Protein AF-A0A9N9CP82-F1 (afdb_monomer_lite)

Sequence (296 aa):
MSKSRGNVINPDELVEKYGADALRLYEVFLGPVEQTANFDINGVKEIENSPEIQLVDPSVARVIQAGGEISKELKQAKIIFFPINNSKNHETANAGSHWTLLVCDNRANVGAFAHYNSAGSNIPTNAQKLAEKLCEKLEVDKDYLSPKIYNDYEYPQQTNGADCGVYAIAYTRFLVNEWKKKKDPGKASFKEQDLIFTIAEERQKLKAADFPKKGTPGKDYDIGDDVDYYEKTITLLEQKLSSDNIRKDDLLKELKGNNYLATGETNLKEYIEGATTPTELEIRKKRVLEIVGRLV

Organism: NCBI:txid144539

Foldseek 3Di:
DDPVQPPDDDVVVLCVQANPLLVQLQVLLQDDPPDDGDDDSVLSNLSGDDLQEAEDHLVVLLCLLVLHADDPSVLRHQKYKHWAALDPDSVDSNPHQAIWIWMFGPNPLLLEIEIGFQADLDDRPSSVSSSQSCNVRHSHDPVNDDHDYDRVAPAHHDPDRHCRSVVSSVVSSLLSVLVVPDDDPPPPDDDPCNGSVNPVVSSVVRVVDDDDDPDDDPPDPCPPPPVVVLVVLLVVLVVLCVVLVHDQVQLQVQCVVVVNDDPPDDGPSSSLVVQPGPVSNVVSSSSSVVSSVVRD

InterPro domains:
  IPR002300 Aminoacyl-tRNA synthetase, class Ia [PF00133] (1-34)
  IPR003653 Ulp1 protease family, C-terminal catalytic domain [PF02902] (71-184)
  IPR003653 Ulp1 protease family, C-terminal catalytic domain [PS50600] (1-175)
  IPR014729 Rossmann-like alpha/beta/alpha sandwich fold [G3DSA:3.40.50.620] (1-36)
  IPR038765 Papain-like cysteine peptidase superfamily [SSF54001] (52-180)
  IPR044613 NEDD8-specific protease 1/2-like [PTHR46468] (49-186)

pLDDT: mean 70.36, std 16.38, range [29.38, 95.5]

Radius of gyration: 22.87 Å; chains: 1; bounding box: 42×41×72 Å

Structure (mmCIF, N/CA/C/O backbone):
data_AF-A0A9N9CP82-F1
#
_entry.id   AF-A0A9N9CP82-F1
#
loop_
_atom_site.group_PDB
_atom_site.id
_atom_site.type_symbol
_atom_site.label_atom_id
_atom_site.label_alt_id
_atom_site.label_comp_id
_atom_site.label_asym_id
_atom_site.label_entity_id
_atom_site.label_seq_id
_atom_site.pdbx_PDB_ins_code
_atom_site.Cartn_x
_atom_site.Cartn_y
_atom_site.Cartn_z
_atom_site.occupancy
_atom_site.B_iso_or_equiv
_atom_site.auth_seq_id
_atom_site.auth_comp_id
_atom_site.auth_asym_id
_atom_site.auth_atom_id
_atom_site.pdbx_PDB_model_num
ATOM 1 N N . MET A 1 1 ? 9.186 8.639 -18.377 1.00 47.47 1 MET A N 1
ATOM 2 C CA . MET A 1 1 ? 8.304 8.284 -19.521 1.00 47.47 1 MET A CA 1
ATOM 3 C C . MET A 1 1 ? 8.747 9.019 -20.791 1.00 47.47 1 MET A C 1
ATOM 5 O O . MET A 1 1 ? 9.279 10.115 -20.667 1.00 47.47 1 MET A O 1
ATOM 9 N N . SER A 1 2 ? 8.575 8.449 -21.995 1.00 29.38 2 SER A N 1
ATOM 10 C CA . SER A 1 2 ? 9.058 9.041 -23.264 1.00 29.38 2 SER A CA 1
ATOM 11 C C . SER A 1 2 ? 7.910 9.334 -24.237 1.00 29.38 2 SER A C 1
ATOM 13 O O . SER A 1 2 ? 7.287 8.410 -24.758 1.00 29.38 2 SER A O 1
ATOM 15 N N . LYS A 1 3 ? 7.680 10.626 -24.525 1.00 34.25 3 LYS A N 1
ATOM 16 C CA . LYS A 1 3 ? 6.665 11.109 -25.483 1.00 34.25 3 LYS A CA 1
ATOM 17 C C . LYS A 1 3 ? 6.896 10.610 -26.915 1.00 34.25 3 LYS A C 1
ATOM 19 O O . LYS A 1 3 ? 5.940 10.437 -27.655 1.00 34.25 3 LYS A O 1
ATOM 24 N N . SER A 1 4 ? 8.144 10.331 -27.293 1.00 29.42 4 SER A N 1
ATOM 25 C CA . SER A 1 4 ? 8.502 9.827 -28.626 1.00 29.42 4 SER A CA 1
ATOM 26 C C . SER A 1 4 ? 8.379 8.308 -28.776 1.00 29.42 4 SER A C 1
ATOM 28 O O . SER A 1 4 ? 8.477 7.806 -29.891 1.00 29.42 4 SER A O 1
ATOM 30 N N . ARG A 1 5 ? 8.172 7.566 -27.678 1.00 35.78 5 ARG A N 1
ATOM 31 C CA . ARG A 1 5 ? 8.044 6.098 -27.684 1.00 35.78 5 ARG A CA 1
ATOM 32 C C . ARG A 1 5 ? 6.620 5.602 -27.418 1.00 35.78 5 ARG A C 1
ATOM 34 O O . ARG A 1 5 ? 6.452 4.406 -27.247 1.00 35.78 5 ARG A O 1
ATOM 41 N N . GLY A 1 6 ? 5.625 6.491 -27.336 1.00 36.97 6 GLY A N 1
ATOM 42 C CA . GLY A 1 6 ? 4.216 6.124 -27.117 1.00 36.97 6 GLY A CA 1
ATOM 43 C C . GLY A 1 6 ? 3.876 5.596 -25.714 1.00 36.97 6 GLY A C 1
ATOM 44 O O . GLY A 1 6 ? 2.710 5.387 -25.415 1.00 36.97 6 GLY A O 1
ATOM 45 N N . ASN A 1 7 ? 4.862 5.446 -24.825 1.00 48.78 7 ASN A N 1
ATOM 46 C CA . ASN A 1 7 ? 4.696 4.900 -23.471 1.00 48.78 7 ASN A CA 1
ATOM 47 C C . ASN A 1 7 ? 4.399 6.009 -22.446 1.00 48.78 7 ASN A C 1
ATOM 49 O O . ASN A 1 7 ? 5.047 6.092 -21.398 1.00 48.78 7 ASN A O 1
ATOM 53 N N . VAL A 1 8 ? 3.507 6.936 -22.798 1.00 50.78 8 VAL A N 1
ATOM 54 C CA . VAL A 1 8 ? 3.039 7.980 -21.881 1.00 50.78 8 VAL A CA 1
ATOM 55 C C . VAL A 1 8 ? 1.750 7.478 -21.265 1.00 50.78 8 VAL A C 1
ATOM 57 O O . VAL A 1 8 ? 0.737 7.393 -21.948 1.00 50.78 8 VAL A O 1
ATOM 60 N N . ILE A 1 9 ? 1.804 7.138 -19.983 1.00 59.16 9 ILE A N 1
ATOM 61 C CA . ILE A 1 9 ? 0.597 6.889 -19.207 1.00 59.16 9 ILE A CA 1
ATOM 62 C C . ILE A 1 9 ? 0.154 8.238 -18.659 1.00 59.16 9 ILE A C 1
ATOM 64 O O . ILE A 1 9 ? 0.959 8.958 -18.061 1.00 59.16 9 ILE A O 1
ATOM 68 N N . ASN A 1 10 ? -1.096 8.607 -18.922 1.00 66.44 10 ASN A N 1
ATOM 69 C CA . ASN A 1 10 ? -1.649 9.836 -18.388 1.00 66.44 10 ASN A CA 1
ATOM 70 C C . ASN A 1 10 ? -1.926 9.642 -16.884 1.00 66.44 10 ASN A C 1
ATOM 72 O O . ASN A 1 10 ? -2.719 8.765 -16.534 1.00 66.44 10 ASN A O 1
ATOM 76 N N . PRO A 1 11 ? -1.288 10.415 -15.986 1.00 62.31 11 PRO A N 1
ATOM 77 C CA . PRO A 1 11 ? -1.536 10.293 -14.555 1.00 62.31 11 PRO A CA 1
ATOM 78 C C . PRO A 1 11 ? -2.990 10.605 -14.190 1.00 62.31 11 PRO A C 1
ATOM 80 O O . PRO A 1 11 ? -3.501 9.987 -13.264 1.00 62.31 11 PRO A O 1
ATOM 83 N N . ASP A 1 12 ? -3.680 11.476 -14.934 1.00 65.38 12 ASP A N 1
ATOM 84 C CA . ASP A 1 12 ? -5.077 11.830 -14.650 1.00 65.38 12 ASP A CA 1
ATOM 85 C C . ASP A 1 12 ? -6.001 10.608 -14.761 1.00 65.38 12 ASP A C 1
ATOM 87 O O . ASP A 1 12 ? -6.853 10.392 -13.904 1.00 65.38 12 ASP A O 1
ATOM 91 N N . GLU A 1 13 ? -5.767 9.746 -15.754 1.00 71.19 13 GLU A N 1
ATOM 92 C CA . GLU A 1 13 ? -6.535 8.509 -15.954 1.00 71.19 13 GLU A CA 1
ATOM 93 C C . GLU A 1 13 ? -6.286 7.495 -14.830 1.00 71.19 13 GLU A C 1
ATOM 95 O O . GLU A 1 13 ? -7.189 6.768 -14.417 1.00 71.19 13 GLU A O 1
ATOM 100 N N . LEU A 1 14 ? -5.058 7.439 -14.307 1.00 65.38 14 LEU A N 1
ATOM 101 C CA . LEU A 1 14 ? -4.723 6.580 -13.173 1.00 65.38 14 LEU A CA 1
ATOM 102 C C . LEU A 1 14 ? -5.304 7.120 -11.864 1.00 65.38 14 LEU A C 1
ATOM 104 O O . LEU A 1 14 ? -5.789 6.337 -11.050 1.00 65.38 14 LEU A O 1
ATOM 108 N N . VAL A 1 15 ? -5.277 8.440 -11.673 1.00 68.06 15 VAL A N 1
ATOM 109 C CA . VAL A 1 15 ? -5.878 9.125 -10.523 1.00 68.06 15 VAL A CA 1
ATOM 110 C C . VAL A 1 15 ? -7.385 8.901 -10.501 1.00 68.06 15 VAL A C 1
ATOM 112 O O . VAL A 1 15 ? -7.926 8.553 -9.454 1.00 68.06 15 VAL A O 1
ATOM 115 N N . GLU A 1 16 ? -8.054 9.063 -11.642 1.00 65.94 16 GLU A N 1
ATOM 116 C CA . GLU A 1 16 ? -9.494 8.834 -11.772 1.00 65.94 16 GLU A CA 1
ATOM 117 C C . GLU A 1 16 ? -9.860 7.373 -11.483 1.00 65.94 16 GLU A C 1
ATOM 119 O O . GLU A 1 16 ? -10.876 7.095 -10.848 1.00 65.94 16 GLU A O 1
ATOM 124 N N . LYS A 1 17 ? -9.011 6.433 -11.911 1.00 62.91 17 LYS A N 1
ATOM 125 C CA . LYS A 1 17 ? -9.305 5.001 -11.844 1.00 62.91 17 LYS A CA 1
ATOM 126 C C . LYS A 1 17 ? -8.928 4.323 -10.527 1.00 62.91 17 LYS A C 1
ATOM 128 O O . LYS A 1 17 ? -9.625 3.403 -10.116 1.00 62.91 17 LYS A O 1
ATOM 133 N N . TYR A 1 18 ? -7.818 4.715 -9.907 1.00 59.28 18 TYR A N 1
ATOM 134 C CA . TYR A 1 18 ? -7.246 4.028 -8.737 1.00 59.28 18 TYR A CA 1
ATOM 135 C C . TYR A 1 18 ? -7.081 4.944 -7.515 1.00 59.28 18 TYR A C 1
ATOM 137 O O . TYR A 1 18 ? -6.764 4.478 -6.420 1.00 59.28 18 TYR A O 1
ATOM 145 N N . GLY A 1 19 ? -7.316 6.246 -7.690 1.00 63.66 19 GLY A N 1
ATOM 146 C CA . GLY A 1 19 ? -7.086 7.270 -6.682 1.00 63.66 19 GLY A CA 1
ATOM 147 C C . GLY A 1 19 ? -5.674 7.852 -6.755 1.00 63.66 19 GLY A C 1
ATOM 148 O O . GLY A 1 19 ? -4.697 7.181 -7.088 1.00 63.66 19 GLY A O 1
ATOM 149 N N . ALA A 1 20 ? -5.544 9.131 -6.407 1.00 65.06 20 ALA A N 1
ATOM 150 C CA . ALA A 1 20 ? -4.255 9.816 -6.454 1.00 65.06 20 ALA A CA 1
ATOM 151 C C . ALA A 1 20 ? -3.228 9.234 -5.473 1.00 65.06 20 ALA A C 1
ATOM 153 O O . ALA A 1 20 ? -2.036 9.234 -5.762 1.00 65.06 20 ALA A O 1
ATOM 154 N N . ASP A 1 21 ? -3.669 8.715 -4.329 1.00 58.69 21 ASP A N 1
ATOM 155 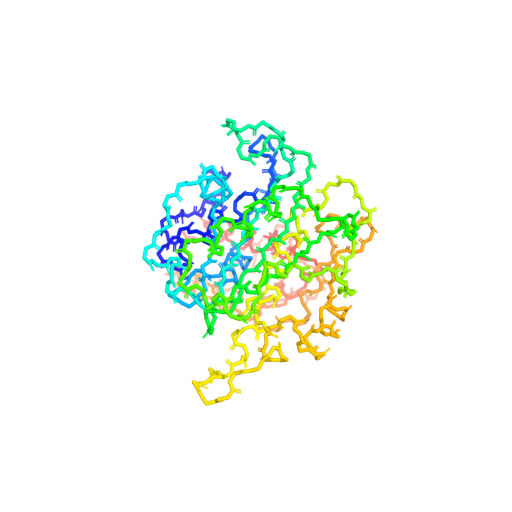C CA . ASP A 1 21 ? -2.747 8.216 -3.303 1.00 58.69 21 ASP A CA 1
ATOM 156 C C . ASP A 1 21 ? -2.242 6.804 -3.598 1.00 58.69 21 ASP A C 1
ATOM 158 O O . ASP A 1 21 ? -1.115 6.476 -3.246 1.00 58.69 21 ASP A O 1
ATOM 162 N N . ALA A 1 22 ? -3.031 6.001 -4.313 1.00 62.69 22 ALA A N 1
ATOM 163 C CA . ALA A 1 22 ? -2.585 4.750 -4.915 1.00 62.69 22 ALA A CA 1
ATOM 164 C C . ALA A 1 22 ? -1.419 4.982 -5.879 1.00 62.69 22 ALA A C 1
ATOM 166 O O . ALA A 1 22 ? -0.366 4.351 -5.771 1.00 62.69 22 ALA A O 1
ATOM 167 N N . LEU A 1 23 ? -1.603 5.949 -6.785 1.00 66.81 23 LEU A N 1
ATOM 168 C CA . LEU A 1 23 ? -0.587 6.357 -7.742 1.00 66.81 23 LEU A CA 1
ATOM 169 C C . LEU A 1 23 ? 0.659 6.901 -7.033 1.00 66.81 23 LEU A C 1
ATOM 171 O O . LEU A 1 23 ? 1.758 6.442 -7.318 1.00 66.81 23 LEU A O 1
ATOM 175 N N . ARG A 1 24 ? 0.496 7.812 -6.066 1.00 65.75 24 ARG A N 1
ATOM 176 C CA . ARG A 1 24 ? 1.617 8.367 -5.290 1.00 65.75 24 ARG A CA 1
ATOM 177 C C . ARG A 1 24 ? 2.362 7.303 -4.503 1.00 65.75 24 ARG A C 1
ATOM 179 O O . ARG A 1 24 ? 3.585 7.303 -4.516 1.00 65.75 24 ARG A O 1
ATOM 186 N N . LEU A 1 25 ? 1.656 6.394 -3.828 1.00 66.00 25 LEU A N 1
ATOM 187 C CA . LEU A 1 25 ? 2.289 5.320 -3.066 1.00 66.00 25 LEU A CA 1
ATOM 188 C C . LEU A 1 25 ? 3.115 4.426 -3.991 1.00 66.00 25 LEU A C 1
ATOM 190 O O . LEU A 1 25 ? 4.249 4.088 -3.669 1.00 66.00 25 LEU A O 1
ATOM 194 N N . TYR A 1 26 ? 2.565 4.084 -5.153 1.00 68.19 26 TYR A N 1
ATOM 195 C CA . TYR A 1 26 ? 3.289 3.346 -6.175 1.00 68.19 26 TYR A CA 1
ATOM 196 C C . TYR A 1 26 ? 4.528 4.118 -6.663 1.00 68.19 26 TYR A C 1
ATOM 198 O O . TYR A 1 26 ? 5.632 3.576 -6.677 1.00 68.19 26 TYR A O 1
ATOM 206 N N . GLU A 1 27 ? 4.378 5.408 -6.972 1.00 64.62 27 GLU A N 1
ATOM 207 C CA . GLU A 1 27 ? 5.466 6.283 -7.422 1.00 64.62 27 GLU A CA 1
ATOM 208 C C . GLU A 1 27 ? 6.576 6.469 -6.379 1.00 64.62 27 GLU A C 1
ATOM 210 O O . GLU A 1 27 ? 7.753 6.425 -6.734 1.00 64.62 27 GLU A O 1
ATOM 215 N N . VAL A 1 28 ? 6.232 6.603 -5.094 1.00 64.31 28 VAL A N 1
ATOM 216 C CA . VAL A 1 28 ? 7.177 6.730 -3.965 1.00 64.31 28 VAL A CA 1
ATOM 217 C C . VAL A 1 28 ? 8.164 5.561 -3.905 1.00 64.31 28 VAL A C 1
ATOM 219 O O . VAL A 1 28 ? 9.285 5.718 -3.417 1.00 64.31 28 VAL A O 1
ATOM 222 N N . PHE A 1 29 ? 7.774 4.397 -4.418 1.00 63.00 29 PHE A N 1
ATOM 223 C CA . PHE A 1 29 ? 8.558 3.173 -4.341 1.00 63.00 29 PHE A CA 1
ATOM 224 C C . PHE A 1 29 ? 9.054 2.648 -5.693 1.00 63.00 29 PHE A C 1
ATOM 226 O O . PHE A 1 29 ? 9.778 1.652 -5.718 1.00 63.00 29 PHE A O 1
ATOM 233 N N . LEU A 1 30 ? 8.745 3.331 -6.802 1.00 59.78 30 LEU A N 1
ATOM 234 C CA . LEU A 1 30 ? 9.344 3.041 -8.108 1.00 59.78 30 LEU A CA 1
ATOM 235 C C . LEU A 1 30 ? 10.862 3.276 -8.111 1.00 59.78 30 LEU A C 1
ATOM 237 O O . LEU A 1 30 ? 11.568 2.669 -8.904 1.00 59.78 30 LEU A O 1
ATOM 241 N N . GLY A 1 31 ? 11.388 4.092 -7.199 1.00 50.59 31 GLY A N 1
ATOM 242 C CA . GLY A 1 31 ? 12.821 4.335 -7.037 1.00 50.59 31 GLY A CA 1
ATOM 243 C C . GLY A 1 31 ? 13.151 5.828 -6.997 1.00 50.59 31 GLY A C 1
ATOM 244 O O . GLY A 1 31 ? 12.245 6.661 -7.037 1.00 50.59 31 GLY A O 1
ATOM 245 N N . PRO A 1 32 ? 14.441 6.194 -6.892 1.00 47.94 32 PRO A N 1
ATOM 246 C CA . PRO A 1 32 ? 14.868 7.589 -6.963 1.00 47.94 32 PRO A CA 1
ATOM 247 C C . PRO A 1 32 ? 14.373 8.233 -8.261 1.00 47.94 32 PRO A C 1
ATOM 249 O O . PRO A 1 32 ? 14.473 7.612 -9.319 1.00 47.94 32 PRO A O 1
ATOM 252 N N . VAL A 1 33 ? 13.894 9.480 -8.204 1.00 41.78 33 VAL A N 1
ATOM 253 C CA . VAL A 1 33 ? 13.384 10.215 -9.383 1.00 41.78 33 VAL A CA 1
ATOM 254 C C . VAL A 1 33 ? 14.449 10.306 -10.487 1.00 41.78 33 VAL A C 1
ATOM 256 O O . VAL A 1 33 ? 14.121 10.411 -11.669 1.00 41.78 33 VAL A O 1
ATOM 259 N N . GLU A 1 34 ? 15.733 10.227 -10.118 1.00 34.38 34 GLU A N 1
ATOM 260 C CA . GLU A 1 34 ? 16.856 10.257 -11.053 1.00 34.38 34 GLU A CA 1
ATOM 261 C C . GLU A 1 34 ? 17.157 8.903 -11.729 1.00 34.38 34 GLU A C 1
ATOM 263 O O . GLU A 1 34 ? 17.939 8.862 -12.681 1.00 34.38 34 GLU A O 1
ATOM 268 N N . GLN A 1 35 ? 16.566 7.794 -11.267 1.00 41.16 35 GLN A N 1
ATOM 269 C CA . GLN A 1 35 ? 16.777 6.451 -11.817 1.00 41.16 35 GLN A CA 1
ATOM 270 C C . GLN A 1 35 ? 15.566 5.979 -12.626 1.00 41.16 35 GLN A C 1
ATOM 272 O O . GLN A 1 35 ? 14.410 6.252 -12.316 1.00 41.16 35 GLN A O 1
ATOM 277 N N . THR A 1 36 ? 15.832 5.259 -13.715 1.00 40.97 36 THR A N 1
ATOM 278 C CA . THR A 1 36 ? 14.776 4.760 -14.601 1.00 40.97 36 THR A CA 1
ATOM 279 C C . THR A 1 36 ? 14.204 3.458 -14.054 1.00 40.97 36 THR A C 1
ATOM 281 O O . THR A 1 36 ? 14.809 2.400 -14.196 1.00 40.97 36 THR A O 1
ATOM 284 N N . ALA A 1 37 ? 13.016 3.537 -13.463 1.00 46.72 37 ALA A N 1
ATOM 285 C CA . ALA A 1 37 ? 12.173 2.382 -13.186 1.00 46.72 37 ALA A CA 1
ATOM 286 C C . ALA A 1 37 ? 11.026 2.293 -14.197 1.00 46.72 37 ALA A C 1
ATOM 288 O O . ALA A 1 37 ? 10.528 3.309 -14.693 1.00 46.72 37 ALA A O 1
ATOM 289 N N . ASN A 1 38 ? 10.625 1.067 -14.533 1.00 53.03 38 ASN A N 1
ATOM 290 C CA . ASN A 1 38 ? 9.491 0.831 -15.418 1.00 53.03 38 ASN A CA 1
ATOM 291 C C . ASN A 1 38 ? 8.191 0.952 -14.617 1.00 53.03 38 ASN A C 1
ATOM 293 O O . ASN A 1 38 ? 8.036 0.299 -13.590 1.00 53.03 38 ASN A O 1
ATOM 297 N N . PHE A 1 39 ? 7.272 1.786 -15.101 1.00 56.34 39 PHE A N 1
ATOM 298 C CA . PHE A 1 39 ? 5.959 1.993 -14.498 1.00 56.34 39 PHE A CA 1
ATOM 299 C C . PHE A 1 39 ? 5.010 0.847 -14.892 1.00 56.34 39 PHE A C 1
ATOM 301 O O . PHE A 1 39 ? 4.806 0.612 -16.083 1.00 56.34 39 PHE A O 1
ATOM 308 N N . ASP A 1 40 ? 4.423 0.159 -13.913 1.00 63.56 40 ASP A N 1
ATOM 309 C CA . ASP A 1 40 ? 3.467 -0.943 -14.073 1.00 63.56 40 ASP A CA 1
ATOM 310 C C . ASP A 1 40 ? 2.082 -0.563 -13.517 1.00 63.56 40 ASP A C 1
ATOM 312 O O . ASP A 1 40 ? 1.873 -0.398 -12.314 1.00 63.56 40 ASP A O 1
ATOM 316 N N . ILE A 1 41 ? 1.110 -0.461 -14.427 1.00 56.53 41 ILE A N 1
ATOM 317 C CA . ILE A 1 41 ? -0.287 -0.114 -14.131 1.00 56.53 41 ILE A CA 1
ATOM 318 C C . ILE A 1 41 ? -0.968 -1.191 -13.274 1.00 56.53 41 ILE A C 1
ATOM 320 O O . ILE A 1 41 ? -1.867 -0.865 -12.496 1.00 56.53 41 ILE A O 1
ATOM 324 N N . ASN A 1 42 ? -0.573 -2.463 -13.400 1.00 59.84 42 ASN A N 1
ATOM 325 C CA . ASN A 1 42 ? -1.175 -3.541 -12.615 1.00 59.84 42 ASN A CA 1
ATOM 326 C C . ASN A 1 42 ? -0.822 -3.402 -11.132 1.00 59.84 42 ASN A C 1
ATOM 328 O O . ASN A 1 42 ? -1.706 -3.550 -10.290 1.00 59.84 42 ASN A O 1
ATOM 332 N N . GLY A 1 43 ? 0.416 -2.999 -10.828 1.00 58.12 43 GLY A N 1
ATOM 333 C CA . GLY A 1 43 ? 0.831 -2.643 -9.473 1.00 58.12 43 GLY A CA 1
ATOM 334 C C . GLY A 1 43 ? -0.027 -1.533 -8.855 1.00 58.12 43 GLY A C 1
ATOM 335 O O . GLY A 1 43 ? -0.421 -1.647 -7.699 1.00 58.12 43 GLY A O 1
ATOM 336 N N . VAL A 1 44 ? -0.398 -0.505 -9.629 1.00 57.69 44 VAL A N 1
ATOM 337 C CA . VAL A 1 44 ? -1.304 0.567 -9.163 1.00 57.69 44 VAL A CA 1
ATOM 338 C C . VAL A 1 44 ? -2.731 0.049 -8.958 1.00 57.69 44 VAL A C 1
ATOM 340 O O . VAL A 1 44 ? -3.369 0.380 -7.968 1.00 57.69 44 VAL A O 1
ATOM 343 N N . LYS A 1 45 ? -3.240 -0.799 -9.863 1.00 56.94 45 LYS A N 1
ATOM 344 C CA . LYS A 1 45 ? -4.610 -1.340 -9.795 1.00 56.94 45 LYS A CA 1
ATOM 345 C C . LYS A 1 45 ? -4.891 -2.123 -8.515 1.00 56.94 45 LYS A C 1
ATOM 347 O O . LYS A 1 45 ? -6.014 -2.122 -8.016 1.00 56.94 45 LYS A O 1
ATOM 352 N N . GLU A 1 46 ? -3.900 -2.851 -8.023 1.00 55.72 46 GLU A N 1
ATOM 353 C CA . GLU A 1 46 ? -4.051 -3.679 -6.827 1.00 55.72 46 GLU A CA 1
ATOM 354 C C . GLU A 1 46 ? -3.858 -2.883 -5.531 1.00 55.72 46 GLU A C 1
ATOM 356 O O . GLU A 1 46 ? -4.313 -3.310 -4.470 1.00 55.72 46 GLU A O 1
ATOM 361 N N . ILE A 1 47 ? -3.229 -1.711 -5.621 1.00 61.59 47 ILE A N 1
ATOM 362 C CA . ILE A 1 47 ? -2.979 -0.773 -4.531 1.00 61.59 47 ILE A CA 1
ATOM 363 C C . ILE A 1 47 ? -4.019 0.340 -4.665 1.00 61.59 47 ILE A C 1
ATOM 365 O O . ILE A 1 47 ? -3.739 1.379 -5.228 1.00 61.59 47 ILE A O 1
ATOM 369 N N . GLU A 1 48 ? -5.251 0.120 -4.213 1.00 62.19 48 GLU A N 1
ATOM 370 C CA . GLU A 1 48 ? -6.360 1.062 -4.440 1.00 62.19 48 GLU A CA 1
ATOM 371 C C . GLU A 1 48 ? -6.730 1.813 -3.155 1.00 62.19 48 GLU A C 1
ATOM 373 O O . GLU A 1 48 ? -6.916 1.191 -2.104 1.00 62.19 48 GLU A O 1
ATOM 378 N N . ASN A 1 49 ? -6.865 3.142 -3.240 1.00 72.06 49 ASN A N 1
ATOM 379 C CA . ASN A 1 49 ? -7.392 3.952 -2.140 1.00 72.06 49 ASN A CA 1
ATOM 380 C C . ASN A 1 49 ? -8.935 3.953 -2.191 1.00 72.06 49 ASN A C 1
ATOM 382 O O . ASN A 1 49 ? -9.531 4.124 -3.251 1.00 72.06 49 ASN A O 1
ATOM 386 N N . SER A 1 50 ? -9.597 3.758 -1.052 1.00 77.19 50 SER A N 1
ATOM 387 C CA . SER A 1 50 ? -11.058 3.719 -0.928 1.00 77.19 50 SER A CA 1
ATOM 388 C C . SER A 1 50 ? -11.513 4.265 0.432 1.00 77.19 50 SER A C 1
ATOM 390 O O . SER A 1 50 ? -10.705 4.386 1.353 1.00 77.19 50 SER A O 1
ATOM 392 N N . PRO A 1 51 ? -12.812 4.551 0.639 1.00 80.19 51 PRO A N 1
ATOM 393 C CA . PRO A 1 51 ? -13.304 4.978 1.951 1.00 80.19 51 PRO A CA 1
ATOM 394 C C . PRO A 1 51 ? -12.970 4.005 3.095 1.00 80.19 51 PRO A C 1
ATOM 396 O O . PRO A 1 51 ? -12.863 4.425 4.241 1.00 80.19 51 PRO A O 1
ATOM 399 N N . GLU A 1 52 ? -12.792 2.712 2.800 1.00 82.19 52 GLU A N 1
ATOM 400 C CA . GLU A 1 52 ? -12.420 1.700 3.794 1.00 82.19 52 GLU A CA 1
ATOM 401 C C . GLU A 1 52 ? -10.904 1.503 3.925 1.00 82.19 52 GLU A C 1
ATOM 403 O O . GLU A 1 52 ? -10.435 1.155 5.008 1.00 82.19 52 GLU A O 1
ATOM 408 N N . ILE A 1 53 ? -10.142 1.719 2.851 1.00 84.25 53 ILE A N 1
ATOM 409 C CA . ILE A 1 53 ? -8.693 1.501 2.799 1.00 84.25 53 ILE A CA 1
ATOM 410 C C . ILE A 1 53 ? -8.009 2.804 2.436 1.00 84.25 53 ILE A C 1
ATOM 412 O O . ILE A 1 53 ? -8.137 3.239 1.301 1.00 84.25 53 ILE A O 1
ATOM 416 N N . GLN A 1 54 ? -7.224 3.375 3.344 1.00 86.00 54 GLN A N 1
ATOM 417 C CA . GLN A 1 54 ? -6.441 4.572 3.051 1.00 86.00 54 GLN A CA 1
ATOM 418 C C . GLN A 1 54 ? -4.963 4.245 2.865 1.00 86.00 54 GLN A C 1
ATOM 420 O O . GLN A 1 54 ? -4.327 3.622 3.716 1.00 86.00 54 GLN A O 1
ATOM 425 N N . LEU A 1 55 ? -4.416 4.700 1.744 1.00 86.06 55 LEU A N 1
ATOM 426 C CA . LEU A 1 55 ? -2.996 4.633 1.427 1.00 86.06 55 LEU A CA 1
ATOM 427 C C . LEU A 1 55 ? -2.403 6.011 1.676 1.00 86.06 55 LEU A C 1
ATOM 429 O O . LEU A 1 55 ? -2.830 6.985 1.065 1.00 86.06 55 LEU A O 1
ATOM 433 N N . VAL A 1 56 ? -1.465 6.113 2.610 1.00 83.31 56 VAL A N 1
ATOM 434 C CA . VAL A 1 56 ? -1.002 7.414 3.091 1.00 83.31 56 VAL A CA 1
ATOM 435 C C . VAL A 1 56 ? 0.329 7.768 2.455 1.00 83.31 56 VAL A C 1
ATOM 437 O O . VAL A 1 56 ? 1.258 6.968 2.444 1.00 83.31 56 VAL A O 1
ATOM 440 N N . ASP A 1 57 ? 0.448 8.992 1.954 1.00 79.38 57 ASP A N 1
ATOM 441 C CA . ASP A 1 57 ? 1.730 9.509 1.486 1.00 79.38 57 ASP A CA 1
ATOM 442 C C . ASP A 1 57 ? 2.726 9.646 2.665 1.00 79.38 57 ASP A C 1
ATOM 444 O O . ASP A 1 57 ? 2.331 10.082 3.757 1.00 79.38 57 ASP A O 1
ATOM 448 N N . PRO A 1 58 ? 4.027 9.332 2.489 1.00 79.44 58 PRO A N 1
ATOM 449 C CA . PRO A 1 58 ? 5.024 9.483 3.550 1.00 79.44 58 PRO A CA 1
ATOM 450 C C . PRO A 1 58 ? 5.053 10.876 4.198 1.00 79.44 58 PRO A C 1
ATOM 452 O O . PRO A 1 58 ? 5.331 10.997 5.393 1.00 79.44 58 PRO A O 1
ATOM 455 N N . SER A 1 59 ? 4.764 11.941 3.444 1.00 73.38 59 SER A N 1
ATOM 456 C CA . SER A 1 59 ? 4.705 13.311 3.968 1.00 73.38 59 SER A CA 1
ATOM 457 C C . SER A 1 59 ? 3.546 13.514 4.947 1.00 73.38 59 SER A C 1
ATOM 459 O O . SER A 1 59 ? 3.719 14.164 5.977 1.00 73.38 59 SER A O 1
ATOM 461 N N . VAL A 1 60 ? 2.394 12.887 4.704 1.00 80.06 60 VAL A N 1
ATOM 462 C CA . VAL A 1 60 ? 1.246 12.928 5.620 1.00 80.06 60 VAL A CA 1
ATOM 463 C C . VAL A 1 60 ? 1.578 12.168 6.902 1.00 80.06 60 VAL A C 1
ATOM 465 O O . VAL A 1 60 ? 1.356 12.686 7.996 1.00 80.06 60 VAL A O 1
ATOM 468 N N . ALA A 1 61 ? 2.217 10.998 6.796 1.00 83.38 61 ALA A N 1
ATOM 469 C CA . ALA A 1 61 ? 2.709 10.259 7.962 1.00 83.38 61 ALA A CA 1
ATOM 470 C C . ALA A 1 61 ? 3.648 11.121 8.836 1.00 83.38 61 ALA A C 1
ATOM 472 O O . ALA A 1 61 ? 3.577 11.083 10.066 1.00 83.38 61 ALA A O 1
ATOM 473 N N . ARG A 1 62 ? 4.488 11.956 8.212 1.00 79.38 62 ARG A N 1
ATOM 474 C CA . ARG A 1 62 ? 5.391 12.892 8.905 1.00 79.38 62 ARG A CA 1
ATOM 475 C C . ARG A 1 62 ? 4.655 14.026 9.605 1.00 79.38 62 ARG A C 1
ATOM 477 O O . ARG A 1 62 ? 4.996 14.353 10.740 1.00 79.38 62 ARG A O 1
ATOM 484 N N . VAL A 1 63 ? 3.641 14.602 8.962 1.00 82.62 63 VAL A N 1
ATOM 485 C CA . VAL A 1 63 ? 2.796 15.638 9.572 1.00 82.62 63 VAL A CA 1
ATOM 486 C C . VAL A 1 63 ? 2.126 15.099 10.838 1.00 82.62 63 VAL A C 1
ATOM 488 O O . VAL A 1 63 ? 2.160 15.757 11.875 1.00 82.62 63 VAL A O 1
ATOM 491 N N . ILE A 1 64 ? 1.609 13.869 10.795 1.00 87.06 64 ILE A N 1
ATOM 492 C CA . ILE A 1 64 ? 0.971 13.220 11.951 1.00 87.06 64 ILE A CA 1
ATOM 493 C C . ILE A 1 64 ? 1.990 12.948 13.064 1.00 87.06 64 ILE A C 1
ATOM 495 O O . ILE A 1 64 ? 1.728 13.255 14.226 1.00 87.06 64 ILE A O 1
ATOM 499 N N . GLN A 1 65 ? 3.184 12.445 12.724 1.00 84.75 65 GLN A N 1
ATOM 500 C CA . GLN A 1 65 ? 4.287 12.272 13.684 1.00 84.75 65 GLN A CA 1
ATOM 501 C C . GLN A 1 65 ? 4.662 13.581 14.394 1.00 84.75 65 GLN A C 1
ATOM 503 O O . GLN A 1 65 ? 5.028 13.559 15.568 1.00 84.75 65 GLN A O 1
ATOM 508 N N . ALA A 1 66 ? 4.567 14.716 13.697 1.00 84.81 66 ALA A N 1
ATOM 509 C CA . ALA A 1 66 ? 4.816 16.045 14.250 1.00 84.81 66 ALA A CA 1
ATOM 510 C C . ALA A 1 66 ? 3.635 16.607 15.072 1.00 84.81 66 ALA A C 1
ATOM 512 O O . ALA A 1 66 ? 3.727 17.719 15.587 1.00 84.81 66 ALA A O 1
ATOM 513 N N . GLY A 1 67 ? 2.540 15.853 15.223 1.00 84.94 67 GLY A N 1
ATOM 514 C CA . GLY A 1 67 ? 1.343 16.263 15.961 1.00 84.94 67 GLY A CA 1
ATOM 515 C C . GLY A 1 67 ? 0.296 16.999 15.125 1.00 84.94 67 GLY A C 1
ATOM 516 O O . GLY A 1 67 ? -0.660 17.531 15.693 1.00 84.94 67 GLY A O 1
ATOM 517 N N . GLY A 1 68 ? 0.460 17.022 13.801 1.00 86.50 68 GLY A N 1
ATOM 518 C CA . GLY A 1 68 ? -0.519 17.573 12.874 1.00 86.50 68 GLY A CA 1
ATOM 519 C C . GLY A 1 68 ? -1.861 16.838 12.913 1.00 86.50 68 GLY A C 1
ATOM 520 O O . GLY A 1 68 ? -1.988 15.729 13.439 1.00 86.50 68 GLY A O 1
ATOM 521 N N . GLU A 1 69 ? -2.882 17.489 12.366 1.00 84.81 69 GLU A N 1
ATOM 522 C CA . GLU A 1 69 ? -4.231 16.933 12.298 1.00 84.81 69 GLU A CA 1
ATOM 523 C C . GLU A 1 69 ? -4.350 15.839 11.231 1.00 84.81 69 GLU A C 1
ATOM 525 O O . GLU A 1 69 ? -3.663 15.864 10.209 1.00 84.81 69 GLU A O 1
ATOM 530 N N . ILE A 1 70 ? -5.258 14.889 11.468 1.00 85.06 70 ILE A N 1
ATOM 531 C CA . ILE A 1 70 ? -5.634 13.856 10.494 1.00 85.06 70 ILE A CA 1
ATOM 532 C C . ILE A 1 70 ? -6.966 14.208 9.834 1.00 85.06 70 ILE A C 1
ATOM 534 O O . ILE A 1 70 ? -7.868 14.750 10.481 1.00 85.06 70 ILE A O 1
ATOM 538 N N . SER A 1 71 ? -7.093 13.883 8.547 1.00 84.19 71 SER A N 1
ATOM 539 C CA . SER A 1 71 ? -8.307 14.153 7.777 1.00 84.19 71 SER A CA 1
ATOM 540 C C . SER A 1 71 ? -9.491 13.300 8.248 1.00 84.19 71 SER A C 1
ATOM 542 O O . SER A 1 71 ? -9.330 12.295 8.948 1.00 84.19 71 SER A O 1
ATOM 544 N N . LYS A 1 72 ? -10.707 13.694 7.860 1.00 83.31 72 LYS A N 1
ATOM 545 C CA . LYS A 1 72 ? -11.926 12.945 8.192 1.00 83.31 72 LYS A CA 1
ATOM 546 C C . LYS A 1 72 ? -11.925 11.563 7.536 1.00 83.31 72 LYS A C 1
ATOM 548 O O . LYS A 1 72 ? -12.355 10.598 8.156 1.00 83.31 72 LYS A O 1
ATOM 553 N N . GLU A 1 73 ? -11.405 11.474 6.321 1.00 83.06 73 GLU A N 1
ATOM 554 C CA . GLU A 1 73 ? -11.289 10.246 5.536 1.00 83.06 73 GLU A CA 1
ATOM 555 C C . GLU A 1 73 ? -10.375 9.248 6.254 1.00 83.06 73 GLU A C 1
ATOM 557 O O . GLU A 1 73 ? -10.764 8.102 6.462 1.00 83.06 73 GLU A O 1
ATOM 562 N N . LEU A 1 74 ? -9.218 9.706 6.752 1.00 84.38 74 LEU A N 1
ATOM 563 C CA . LEU A 1 74 ? -8.318 8.874 7.556 1.00 84.38 74 LEU A CA 1
ATOM 564 C C . LEU A 1 74 ? -8.965 8.398 8.859 1.00 84.38 74 LEU A C 1
ATOM 566 O O . LEU A 1 74 ? -8.774 7.249 9.240 1.00 84.38 74 LEU A O 1
ATOM 570 N N . LYS A 1 75 ? -9.761 9.241 9.530 1.00 85.00 75 LYS A N 1
ATOM 571 C CA . LYS A 1 75 ? -10.497 8.835 10.744 1.00 85.00 75 LYS A CA 1
ATOM 572 C C . LYS A 1 75 ? -11.550 7.759 10.474 1.00 85.00 75 LYS A C 1
ATOM 574 O O . LYS A 1 75 ? -11.854 6.976 11.369 1.00 85.00 75 LYS A O 1
ATOM 579 N N . GLN A 1 76 ? -12.137 7.755 9.279 1.00 84.44 76 GLN A N 1
ATOM 580 C CA . GLN A 1 76 ? -13.232 6.857 8.895 1.00 84.44 76 GLN A CA 1
ATOM 581 C C . GLN A 1 76 ? -12.758 5.564 8.230 1.00 84.44 76 GLN A C 1
ATOM 583 O O . GLN A 1 76 ? -13.507 4.587 8.197 1.00 84.44 76 GLN A O 1
ATOM 588 N N . ALA A 1 77 ? -11.529 5.557 7.720 1.00 85.44 77 ALA A N 1
ATOM 589 C CA . ALA A 1 77 ? -10.908 4.392 7.123 1.00 85.44 77 ALA A CA 1
ATOM 590 C C . ALA A 1 77 ?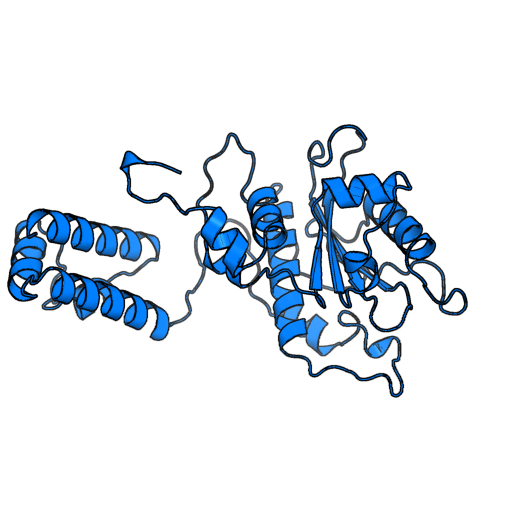 -10.883 3.216 8.096 1.00 85.44 77 ALA A C 1
ATOM 592 O O . ALA A 1 77 ? -10.622 3.382 9.287 1.00 85.44 77 ALA A O 1
ATOM 593 N N . LYS A 1 78 ? -11.125 2.013 7.578 1.00 85.69 78 LYS A N 1
ATOM 594 C CA . LYS A 1 78 ? -11.069 0.769 8.347 1.00 85.69 78 LYS A CA 1
ATOM 595 C C . LYS A 1 78 ? -9.637 0.249 8.450 1.00 85.69 78 LYS A C 1
ATOM 597 O O . LYS A 1 78 ? -9.248 -0.199 9.522 1.00 85.69 78 LYS A O 1
ATOM 602 N N . ILE A 1 79 ? -8.862 0.330 7.368 1.00 86.38 79 ILE A N 1
ATOM 603 C CA . ILE A 1 79 ? -7.436 -0.015 7.329 1.00 86.38 79 ILE A CA 1
ATOM 604 C C . ILE A 1 79 ? -6.654 1.152 6.733 1.00 86.38 79 ILE A C 1
ATOM 606 O O . ILE A 1 79 ? -7.070 1.738 5.734 1.00 86.38 79 ILE A O 1
ATOM 610 N N . ILE A 1 80 ? -5.506 1.474 7.326 1.00 89.00 80 ILE A N 1
ATOM 611 C CA . ILE A 1 80 ? -4.653 2.573 6.873 1.00 89.00 80 ILE A CA 1
ATOM 612 C C . ILE A 1 80 ? -3.213 2.088 6.728 1.00 89.00 80 ILE A C 1
ATOM 614 O O . ILE A 1 80 ? -2.649 1.517 7.661 1.00 89.00 80 ILE A O 1
ATOM 618 N N . PHE A 1 81 ? -2.606 2.339 5.573 1.00 90.50 81 PHE A N 1
ATOM 619 C CA . PHE A 1 81 ? -1.239 1.949 5.245 1.00 90.50 81 PHE A CA 1
ATOM 620 C C . PHE A 1 81 ? -0.323 3.169 5.254 1.00 90.50 81 PHE A C 1
ATOM 622 O O . PHE A 1 81 ? -0.522 4.105 4.483 1.00 90.50 81 PHE A O 1
ATOM 629 N N . PHE A 1 82 ? 0.704 3.137 6.100 1.00 90.19 82 PHE A N 1
ATOM 630 C CA . PHE A 1 82 ? 1.693 4.197 6.230 1.00 90.19 82 PHE A CA 1
ATOM 631 C C . PHE A 1 82 ? 3.083 3.692 5.814 1.00 90.19 82 PHE A C 1
ATOM 633 O O . PHE A 1 82 ? 3.727 2.961 6.575 1.00 90.19 82 PHE A O 1
ATOM 640 N N . PRO A 1 83 ? 3.594 4.080 4.637 1.00 87.56 83 PRO A N 1
ATOM 641 C CA . PRO A 1 83 ? 4.999 3.913 4.299 1.00 87.56 83 PRO A CA 1
ATOM 642 C C . PRO A 1 83 ? 5.866 4.783 5.220 1.00 87.56 83 PRO A C 1
ATOM 644 O O . PRO A 1 83 ? 5.734 6.006 5.272 1.00 87.56 83 PRO A O 1
ATOM 647 N N . ILE A 1 84 ? 6.777 4.154 5.962 1.00 84.75 84 ILE A N 1
ATOM 648 C CA . ILE A 1 84 ? 7.645 4.819 6.936 1.00 84.75 84 ILE A CA 1
ATOM 649 C C . ILE A 1 84 ? 9.093 4.731 6.495 1.00 84.75 84 ILE A C 1
ATOM 651 O O . ILE A 1 84 ? 9.685 3.653 6.455 1.00 84.75 84 ILE A O 1
ATOM 655 N N . ASN A 1 85 ? 9.695 5.892 6.276 1.00 81.25 85 ASN A N 1
ATOM 656 C CA . ASN A 1 85 ? 11.131 6.022 6.106 1.00 81.25 85 ASN A CA 1
ATOM 657 C C . ASN A 1 85 ? 11.825 6.250 7.464 1.00 81.25 85 ASN A C 1
ATOM 659 O O . ASN A 1 85 ? 11.328 6.999 8.318 1.00 81.25 85 ASN A O 1
ATOM 663 N N . ASN A 1 86 ? 13.001 5.654 7.664 1.00 75.94 86 ASN A N 1
ATOM 664 C CA . ASN A 1 86 ? 13.795 5.790 8.890 1.00 75.94 86 ASN A CA 1
ATOM 665 C C . ASN A 1 86 ? 14.534 7.141 9.046 1.00 75.94 86 ASN A C 1
ATOM 667 O O . ASN A 1 86 ? 15.274 7.303 10.018 1.00 75.94 86 ASN A O 1
ATOM 671 N N . SER A 1 87 ? 14.353 8.102 8.126 1.00 69.31 87 SER A N 1
ATOM 672 C CA . SER A 1 87 ? 15.017 9.414 8.163 1.00 69.31 87 SER A CA 1
ATOM 673 C C . SER A 1 87 ? 14.871 10.068 9.530 1.00 69.31 87 SER A C 1
ATOM 675 O O . SER A 1 87 ? 13.751 10.214 10.032 1.00 69.31 87 SER A O 1
ATOM 677 N N . LYS A 1 88 ? 16.005 10.499 10.090 1.00 66.62 88 LYS A N 1
ATOM 678 C CA . LYS A 1 88 ? 16.078 11.326 11.303 1.00 66.62 88 LYS A CA 1
ATOM 679 C C . LYS A 1 88 ? 15.887 12.817 11.005 1.00 66.62 88 LYS A C 1
ATOM 681 O O . LYS A 1 88 ? 15.694 13.587 11.938 1.00 66.62 88 LYS A O 1
ATOM 686 N N . ASN A 1 89 ? 15.960 13.222 9.733 1.00 62.50 89 ASN A N 1
ATOM 687 C CA . ASN A 1 89 ? 15.695 14.596 9.325 1.00 62.50 89 ASN A CA 1
ATOM 688 C C . ASN A 1 89 ? 14.176 14.807 9.207 1.00 62.50 89 ASN A C 1
ATOM 690 O O . ASN A 1 89 ? 13.480 14.021 8.561 1.00 62.50 89 ASN A O 1
ATOM 694 N N . HIS A 1 90 ? 13.671 15.850 9.863 1.00 54.56 90 HIS A N 1
ATOM 695 C CA . HIS A 1 90 ? 12.253 16.200 9.902 1.00 54.56 90 HIS A CA 1
ATOM 696 C C . HIS A 1 90 ? 11.784 16.976 8.662 1.00 54.56 90 HIS A C 1
ATOM 698 O O . HIS A 1 90 ? 10.586 17.014 8.407 1.00 54.56 90 HIS A O 1
ATOM 704 N N . GLU A 1 91 ? 12.702 17.544 7.876 1.00 52.31 91 GLU A N 1
ATOM 705 C CA . GLU A 1 91 ? 12.370 18.393 6.722 1.00 52.31 91 GLU A CA 1
ATOM 706 C C . GLU A 1 91 ? 12.018 17.596 5.459 1.00 52.31 91 GLU A C 1
ATOM 708 O O . GLU A 1 91 ? 11.378 18.117 4.551 1.00 52.31 91 GLU A O 1
ATOM 713 N N . THR A 1 92 ? 12.418 16.323 5.381 1.00 56.44 92 THR A N 1
ATOM 714 C CA . THR A 1 92 ? 12.224 15.488 4.186 1.00 56.44 92 THR A CA 1
ATOM 715 C C . THR A 1 92 ? 11.825 14.060 4.557 1.00 56.44 92 THR A C 1
ATOM 717 O O . THR A 1 92 ? 12.580 13.311 5.185 1.00 56.44 92 THR A O 1
ATOM 720 N N . ALA A 1 93 ? 10.621 13.661 4.133 1.00 53.44 93 ALA A N 1
ATOM 721 C CA . ALA A 1 93 ? 10.044 12.345 4.416 1.00 53.44 93 ALA A CA 1
ATOM 722 C C . ALA A 1 93 ? 10.844 11.181 3.802 1.00 53.44 93 ALA A C 1
ATOM 724 O O . ALA A 1 93 ? 10.798 10.078 4.337 1.00 53.44 93 ALA A O 1
ATOM 725 N N . ASN A 1 94 ? 11.614 11.439 2.738 1.00 56.66 94 ASN A N 1
ATOM 726 C CA . ASN A 1 94 ? 12.275 10.413 1.923 1.00 56.66 94 ASN A CA 1
ATOM 727 C C . ASN A 1 94 ? 13.803 10.356 2.117 1.00 56.66 94 ASN A C 1
ATOM 729 O O . ASN A 1 94 ? 14.470 9.569 1.457 1.00 56.66 94 ASN A O 1
ATOM 733 N N . ALA A 1 95 ? 14.383 11.179 2.997 1.00 58.06 95 ALA A N 1
ATOM 734 C CA . ALA A 1 95 ? 15.842 11.343 3.089 1.00 58.06 95 ALA A CA 1
ATOM 735 C C . ALA A 1 95 ? 16.588 10.257 3.890 1.00 58.06 95 ALA A C 1
ATOM 737 O O . ALA A 1 95 ? 17.785 10.386 4.140 1.00 58.06 95 ALA A O 1
ATOM 738 N N . GLY A 1 96 ? 15.902 9.211 4.345 1.00 60.38 96 GLY A N 1
ATOM 739 C CA . GLY A 1 96 ? 16.511 8.111 5.090 1.00 60.38 96 GLY A CA 1
ATOM 740 C C . GLY A 1 96 ? 16.735 6.888 4.215 1.00 60.38 96 GLY A C 1
ATOM 741 O O . GLY A 1 96 ? 16.205 6.775 3.112 1.00 60.38 96 GLY A O 1
ATOM 742 N N . SER A 1 97 ? 17.547 5.970 4.727 1.00 67.00 97 SER A N 1
ATOM 743 C CA . SER A 1 97 ? 18.105 4.843 3.981 1.00 67.00 97 SER A CA 1
A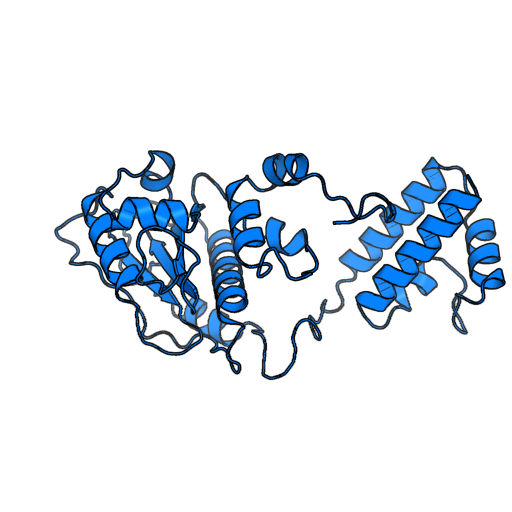TOM 744 C C . SER A 1 97 ? 17.229 3.595 3.945 1.00 67.00 97 SER A C 1
ATOM 746 O O . SER A 1 97 ? 17.599 2.630 3.283 1.00 67.00 97 SER A O 1
ATOM 748 N N . HIS A 1 98 ? 16.121 3.565 4.690 1.00 76.69 98 HIS A N 1
ATOM 749 C CA . HIS A 1 98 ? 15.319 2.354 4.839 1.00 76.69 98 HIS A CA 1
ATOM 750 C C . HIS A 1 98 ? 13.827 2.648 4.916 1.00 76.69 98 HIS A C 1
ATOM 752 O O . HIS A 1 98 ? 13.396 3.512 5.689 1.00 76.69 98 HIS A O 1
ATOM 758 N N . TRP A 1 99 ? 13.058 1.877 4.153 1.00 83.25 99 TRP A N 1
ATOM 759 C CA . TRP A 1 99 ? 11.604 1.900 4.133 1.00 83.25 99 TRP A CA 1
ATOM 760 C C . TRP A 1 99 ? 11.023 0.716 4.899 1.00 83.25 99 TRP A C 1
ATOM 762 O O . TRP A 1 99 ? 11.514 -0.406 4.836 1.00 83.25 99 TRP A O 1
ATOM 772 N N . THR A 1 100 ? 9.951 0.983 5.629 1.00 86.12 100 THR A N 1
ATOM 773 C CA . THR A 1 100 ? 9.149 -0.011 6.342 1.00 86.12 100 THR A CA 1
ATOM 774 C C . THR A 1 100 ? 7.676 0.343 6.188 1.00 86.12 100 THR A C 1
ATOM 776 O O . THR A 1 100 ? 7.352 1.448 5.756 1.00 86.12 100 THR A O 1
ATOM 779 N N . LEU A 1 101 ? 6.779 -0.563 6.553 1.00 88.88 101 LEU A N 1
ATOM 780 C CA . LEU A 1 101 ? 5.342 -0.329 6.483 1.00 88.88 101 LEU A CA 1
ATOM 781 C C . LEU A 1 101 ? 4.738 -0.409 7.884 1.00 88.88 101 LEU A C 1
ATOM 783 O O . LEU A 1 101 ? 4.939 -1.393 8.594 1.00 88.88 101 LEU A O 1
ATOM 787 N N . LEU A 1 102 ? 3.989 0.619 8.276 1.00 90.75 102 LEU A N 1
ATOM 788 C CA . LEU A 1 102 ? 3.108 0.582 9.438 1.00 90.75 102 LEU A CA 1
ATOM 789 C C . LEU A 1 102 ? 1.664 0.501 8.939 1.00 90.75 102 LEU A C 1
ATOM 791 O O . LEU A 1 102 ? 1.247 1.311 8.119 1.00 90.75 102 LEU A O 1
ATOM 795 N N . VAL A 1 103 ? 0.900 -0.462 9.437 1.00 89.00 103 VAL A N 1
ATOM 796 C CA . VAL A 1 103 ? -0.507 -0.658 9.075 1.00 89.00 103 VAL A CA 1
ATOM 797 C C . VAL A 1 103 ? -1.356 -0.466 10.317 1.00 89.00 103 VAL A C 1
ATOM 799 O O . VAL A 1 103 ? -1.070 -1.075 11.343 1.00 89.00 103 VAL A O 1
ATOM 802 N N . CYS A 1 104 ? -2.381 0.373 10.229 1.00 87.88 104 CYS A N 1
ATOM 803 C CA . CYS A 1 104 ? -3.354 0.612 11.289 1.00 87.88 104 CYS A CA 1
ATOM 804 C C . CYS A 1 104 ? -4.670 -0.098 10.953 1.00 87.88 104 CYS A C 1
ATOM 806 O O . CYS A 1 104 ? -5.203 0.082 9.857 1.00 87.88 104 CYS A O 1
ATOM 808 N N . ASP A 1 105 ? -5.188 -0.885 11.895 1.00 84.75 105 ASP A N 1
ATOM 809 C CA . ASP A 1 105 ? -6.529 -1.470 11.841 1.00 84.75 105 ASP A CA 1
ATOM 810 C C . ASP A 1 105 ? -7.462 -0.682 12.769 1.00 84.75 105 ASP A C 1
ATOM 812 O O . ASP A 1 105 ? -7.355 -0.735 13.998 1.00 84.75 105 ASP A O 1
ATOM 816 N N . ASN A 1 106 ? -8.357 0.093 12.158 1.00 82.12 106 ASN A N 1
ATOM 817 C CA . ASN A 1 106 ? -9.219 1.078 12.808 1.00 82.12 106 ASN A CA 1
ATOM 818 C C . ASN A 1 106 ? -10.686 0.603 12.925 1.00 82.12 106 ASN A C 1
ATOM 820 O O . ASN A 1 106 ? -11.553 1.347 13.372 1.00 82.12 106 ASN A O 1
ATOM 824 N N . ARG A 1 107 ? -10.999 -0.653 12.565 1.00 78.56 107 ARG A N 1
ATOM 825 C CA . ARG A 1 107 ? -12.382 -1.181 12.501 1.00 78.56 107 ARG A CA 1
ATOM 826 C C . ARG A 1 107 ? -13.190 -1.148 13.803 1.00 78.56 107 ARG A C 1
ATOM 828 O O . ARG A 1 107 ? -14.412 -1.265 13.746 1.00 78.56 107 ARG A O 1
ATOM 835 N N . ALA A 1 108 ? -12.544 -1.027 14.958 1.00 63.66 108 ALA A N 1
ATOM 836 C CA . ALA A 1 108 ? -13.216 -1.082 16.256 1.00 63.66 108 ALA A CA 1
ATOM 837 C C . ALA A 1 108 ? -12.694 -0.044 17.252 1.00 63.66 108 ALA A C 1
ATOM 839 O O . ALA A 1 108 ? -12.795 -0.264 18.454 1.00 63.66 108 ALA A O 1
ATOM 840 N N . ASN A 1 109 ? -12.102 1.058 16.769 1.00 65.56 109 ASN A N 1
ATOM 841 C CA . ASN A 1 109 ? -11.459 2.051 17.633 1.00 65.56 109 ASN A CA 1
ATOM 842 C C . ASN A 1 109 ? -10.435 1.409 18.589 1.00 65.56 109 ASN A C 1
ATOM 844 O O . ASN A 1 109 ? -10.241 1.874 19.697 1.00 65.56 109 ASN A O 1
ATOM 848 N N . VAL A 1 110 ? -9.794 0.311 18.189 1.00 59.34 110 VAL A N 1
ATOM 849 C CA . VAL A 1 110 ? -8.850 -0.440 19.038 1.00 59.34 110 VAL A CA 1
ATOM 850 C C . VAL A 1 110 ? -7.401 0.017 18.867 1.00 59.34 110 VAL A C 1
ATOM 852 O O . VAL A 1 110 ? -6.542 -0.417 19.623 1.00 59.34 110 VAL A O 1
ATOM 855 N N . GLY A 1 111 ? -7.107 0.887 17.889 1.00 66.56 111 GLY A N 1
ATOM 856 C CA . GLY A 1 111 ? -5.768 1.462 17.707 1.00 66.56 111 GLY A CA 1
ATOM 857 C C . GLY A 1 111 ? -4.678 0.400 17.540 1.00 66.56 111 GLY A C 1
ATOM 858 O O . GLY A 1 111 ? -3.626 0.482 18.171 1.00 66.56 111 GLY A O 1
ATOM 859 N N . ALA A 1 112 ? -4.943 -0.634 16.740 1.00 78.75 112 ALA A N 1
ATOM 860 C CA . ALA A 1 112 ? -4.046 -1.773 16.609 1.00 78.75 112 ALA A CA 1
ATOM 861 C C . ALA A 1 112 ? -3.134 -1.614 15.384 1.00 78.75 112 ALA A C 1
ATOM 863 O O . ALA A 1 112 ? -3.606 -1.276 14.294 1.00 78.75 112 ALA A O 1
ATOM 864 N N . PHE A 1 113 ? -1.830 -1.871 15.547 1.00 85.56 113 PHE A N 1
ATOM 865 C CA . PHE A 1 113 ? -0.840 -1.623 14.498 1.00 85.56 113 PHE A CA 1
ATOM 866 C C . PHE A 1 113 ? -0.006 -2.855 14.173 1.00 85.56 113 PHE A C 1
ATOM 868 O O . PHE A 1 113 ? 0.531 -3.495 15.068 1.00 85.56 113 PHE A O 1
ATOM 875 N N . ALA A 1 114 ? 0.214 -3.135 12.895 1.00 85.31 114 ALA A N 1
ATOM 876 C CA . ALA A 1 114 ? 1.228 -4.090 12.460 1.00 85.31 114 ALA A CA 1
ATOM 877 C C . ALA A 1 114 ? 2.382 -3.356 11.785 1.00 85.31 114 ALA A C 1
ATOM 879 O O . ALA A 1 114 ? 2.168 -2.444 10.985 1.00 85.31 114 ALA A O 1
ATOM 880 N N . HIS A 1 115 ? 3.608 -3.762 12.101 1.00 88.31 115 HIS A N 1
ATOM 881 C CA . HIS A 1 115 ? 4.802 -3.242 11.450 1.00 88.31 115 HIS A CA 1
ATOM 882 C C . HIS A 1 115 ? 5.481 -4.334 10.635 1.00 88.31 115 HIS A C 1
ATOM 884 O O . HIS A 1 115 ? 5.713 -5.439 11.121 1.00 88.31 115 HIS A O 1
ATOM 890 N N . TYR A 1 116 ? 5.800 -3.994 9.390 1.00 84.50 116 TYR A N 1
ATOM 891 C CA . TYR A 1 116 ? 6.477 -4.873 8.453 1.00 84.50 116 TYR A CA 1
ATOM 892 C C . TYR A 1 116 ? 7.804 -4.241 8.052 1.00 84.50 116 TYR A C 1
ATOM 894 O O . TYR A 1 116 ? 7.858 -3.132 7.507 1.00 84.50 116 TYR A O 1
ATOM 902 N N . ASN A 1 117 ? 8.885 -4.965 8.322 1.00 84.62 117 ASN A N 1
ATOM 903 C CA . ASN A 1 117 ? 10.240 -4.532 8.029 1.00 84.62 117 ASN A CA 1
ATOM 904 C C . ASN A 1 117 ? 11.030 -5.663 7.384 1.00 84.62 117 ASN A C 1
ATOM 906 O O . ASN A 1 117 ? 11.429 -6.622 8.026 1.00 84.62 117 ASN A O 1
ATOM 910 N N . SER A 1 118 ? 11.303 -5.525 6.096 1.00 77.81 118 SER A N 1
ATOM 911 C CA . SER A 1 118 ? 12.048 -6.524 5.338 1.00 77.81 118 SER A CA 1
ATOM 912 C C . SER A 1 118 ? 13.504 -6.701 5.779 1.00 77.81 118 SER A C 1
ATOM 914 O O . SER A 1 118 ? 14.105 -7.694 5.396 1.00 77.81 118 SER A O 1
ATOM 916 N N . ALA A 1 119 ? 14.090 -5.783 6.555 1.00 73.81 119 ALA A N 1
ATOM 917 C CA . ALA A 1 119 ? 15.477 -5.866 7.029 1.00 73.81 119 ALA A CA 1
ATOM 918 C C . ALA A 1 119 ? 15.612 -6.370 8.482 1.00 73.81 119 ALA A C 1
ATOM 920 O O . ALA A 1 119 ? 16.659 -6.185 9.106 1.00 73.81 119 ALA A O 1
ATOM 921 N N . GLY A 1 120 ? 14.561 -6.971 9.040 1.00 74.12 120 GLY A N 1
ATOM 922 C CA . GLY A 1 120 ? 14.544 -7.572 10.372 1.00 74.12 120 GLY A CA 1
ATOM 923 C C . GLY A 1 120 ? 13.375 -7.099 11.235 1.00 74.12 120 GLY A C 1
ATOM 924 O O . GLY A 1 120 ? 12.555 -6.289 10.827 1.00 74.12 120 GLY A O 1
ATOM 925 N N . SER A 1 121 ? 13.324 -7.566 12.481 1.00 70.00 121 SER A N 1
ATOM 926 C CA . SER A 1 121 ? 12.195 -7.329 13.399 1.00 70.00 121 SER A CA 1
ATOM 927 C C . SER A 1 121 ? 12.225 -5.982 14.138 1.00 70.00 121 SER A C 1
ATOM 929 O O . SER A 1 121 ? 11.329 -5.679 14.931 1.00 70.00 121 SER A O 1
ATOM 931 N N . ASN A 1 122 ? 13.246 -5.153 13.896 1.00 76.81 122 ASN A N 1
ATOM 932 C CA . ASN A 1 122 ? 13.376 -3.850 14.545 1.00 76.81 122 ASN A CA 1
ATOM 933 C C . ASN A 1 122 ? 12.298 -2.882 14.046 1.00 76.81 122 ASN A C 1
ATOM 935 O O . ASN A 1 122 ? 12.200 -2.617 12.847 1.00 76.81 122 ASN A O 1
ATOM 939 N N . ILE A 1 123 ? 11.555 -2.284 14.976 1.00 79.50 123 ILE A N 1
ATOM 940 C CA . ILE A 1 123 ? 10.596 -1.220 14.676 1.00 79.50 123 ILE A CA 1
ATOM 941 C C . ILE A 1 123 ? 11.333 0.128 14.750 1.00 79.50 123 ILE A C 1
ATOM 943 O O . ILE A 1 123 ? 11.855 0.475 15.812 1.00 79.50 123 ILE A O 1
ATOM 947 N N . PRO A 1 124 ? 11.395 0.925 13.667 1.00 81.25 124 PRO A N 1
ATOM 948 C CA . PRO A 1 124 ? 11.977 2.258 13.717 1.00 81.25 124 PRO A CA 1
ATOM 949 C C . PRO A 1 124 ? 11.208 3.165 14.682 1.00 81.25 124 PRO A C 1
ATOM 951 O O . PRO A 1 124 ? 9.977 3.165 14.699 1.00 81.25 124 PRO A O 1
ATOM 954 N N . THR A 1 125 ? 11.919 4.038 15.399 1.00 83.56 125 THR A N 1
ATOM 955 C CA . THR A 1 125 ? 11.317 5.038 16.302 1.00 83.56 125 THR A CA 1
ATOM 956 C C . THR A 1 125 ? 10.248 5.894 15.612 1.00 83.56 125 THR A C 1
ATOM 958 O O . THR A 1 125 ? 9.274 6.294 16.238 1.00 83.56 125 THR A O 1
ATOM 961 N N . ASN A 1 126 ? 10.390 6.151 14.309 1.00 84.06 126 ASN A N 1
ATOM 962 C CA . ASN A 1 126 ? 9.399 6.892 13.526 1.00 84.06 126 ASN A CA 1
ATOM 963 C C . ASN A 1 126 ? 8.050 6.153 13.455 1.00 84.06 126 ASN A C 1
ATOM 965 O O . ASN A 1 126 ? 7.000 6.779 13.578 1.00 84.06 126 ASN A O 1
ATOM 969 N N . ALA A 1 127 ? 8.066 4.826 13.294 1.00 87.12 127 ALA A N 1
ATOM 970 C CA . ALA A 1 127 ? 6.847 4.021 13.278 1.00 87.12 127 ALA A CA 1
ATOM 971 C C . ALA A 1 127 ? 6.181 3.997 14.665 1.00 87.12 127 ALA A C 1
ATOM 973 O O . ALA A 1 127 ? 4.970 4.168 14.754 1.00 87.12 127 ALA A O 1
ATOM 974 N N . GLN A 1 128 ? 6.975 3.890 15.739 1.00 86.69 128 GLN A N 1
ATOM 975 C CA . GLN A 1 128 ? 6.484 3.984 17.124 1.00 86.69 128 GLN A CA 1
ATOM 976 C C . GLN A 1 128 ? 5.800 5.326 17.401 1.00 86.69 128 GLN A C 1
ATOM 978 O O . GLN A 1 128 ? 4.629 5.355 17.768 1.00 86.69 128 GLN A O 1
ATOM 983 N N . LYS A 1 129 ? 6.490 6.437 17.120 1.00 87.88 129 LYS A N 1
ATOM 984 C CA . LYS A 1 129 ? 5.946 7.792 17.299 1.00 87.88 129 LYS A CA 1
ATOM 985 C C . LYS A 1 129 ? 4.674 8.028 16.489 1.00 87.88 129 LYS A C 1
ATOM 987 O O . LYS A 1 129 ? 3.767 8.708 16.955 1.00 87.88 129 LYS A O 1
ATOM 992 N N . LEU A 1 130 ? 4.606 7.494 15.267 1.00 88.81 130 LEU A N 1
ATOM 993 C CA . LEU A 1 130 ? 3.401 7.608 14.452 1.00 88.81 130 LEU A CA 1
ATOM 994 C C . LEU A 1 130 ? 2.231 6.848 15.078 1.00 88.81 130 LEU A C 1
ATOM 996 O O . LEU A 1 130 ? 1.146 7.409 15.167 1.00 88.81 130 LEU A O 1
ATOM 1000 N N . ALA A 1 131 ? 2.446 5.608 15.522 1.00 88.44 131 ALA A N 1
ATOM 1001 C CA . ALA A 1 131 ? 1.409 4.812 16.172 1.00 88.44 131 ALA A CA 1
ATOM 1002 C C . ALA A 1 131 ? 0.867 5.511 17.432 1.00 88.44 131 ALA A C 1
ATOM 1004 O O . ALA A 1 131 ? -0.344 5.631 17.598 1.00 88.44 131 ALA A O 1
ATOM 1005 N N . GLU A 1 132 ? 1.756 6.060 18.267 1.00 86.38 132 GLU A N 1
ATOM 1006 C CA . GLU A 1 132 ? 1.387 6.866 19.440 1.00 86.38 132 GLU A CA 1
ATOM 1007 C C . GLU A 1 132 ? 0.509 8.065 19.059 1.00 86.38 132 GLU A C 1
ATOM 1009 O O . GLU A 1 132 ? -0.566 8.260 19.627 1.00 86.38 132 GLU A O 1
ATOM 1014 N N . LYS A 1 133 ? 0.926 8.844 18.052 1.00 87.88 133 LYS A N 1
ATOM 1015 C CA . LYS A 1 133 ? 0.175 10.019 17.593 1.00 87.88 133 LYS A CA 1
ATOM 1016 C C . LYS A 1 133 ? -1.154 9.658 16.943 1.00 87.88 133 LYS A C 1
ATOM 1018 O O . LYS A 1 133 ? -2.133 10.374 17.128 1.00 87.88 133 LYS A O 1
ATOM 1023 N N . LEU A 1 134 ? -1.219 8.543 16.223 1.00 87.12 134 LEU A N 1
ATOM 1024 C CA . LEU A 1 134 ? -2.468 8.041 15.661 1.00 87.12 134 LEU A CA 1
ATOM 1025 C C . LEU A 1 134 ? -3.447 7.635 16.764 1.00 87.12 134 LEU A C 1
ATOM 1027 O O . LEU A 1 134 ? -4.609 8.005 16.663 1.00 87.12 134 LEU A O 1
ATOM 1031 N N . CYS A 1 135 ? -3.000 6.986 17.844 1.00 82.06 135 CYS A N 1
ATOM 1032 C CA . CYS A 1 135 ? -3.868 6.692 18.992 1.00 82.06 135 CYS A CA 1
ATOM 1033 C C . CYS A 1 135 ? -4.430 7.948 19.670 1.00 82.06 135 CYS A C 1
ATOM 1035 O O . CYS A 1 135 ? -5.545 7.912 20.178 1.00 82.06 135 CYS A O 1
ATOM 1037 N N . GLU A 1 136 ? -3.681 9.056 19.700 1.00 83.12 136 GLU A N 1
ATOM 1038 C CA . GLU A 1 136 ? -4.183 10.333 20.234 1.00 83.12 136 GLU A CA 1
ATOM 1039 C C . GLU A 1 136 ? -5.264 10.959 19.338 1.00 83.12 136 GLU A C 1
ATOM 1041 O O . GLU A 1 136 ? -6.154 11.653 19.833 1.00 83.12 136 GLU A O 1
ATOM 1046 N N . LYS A 1 137 ? -5.140 10.786 18.017 1.00 82.69 137 LYS A N 1
ATOM 1047 C CA . LYS A 1 137 ? -5.930 11.511 17.009 1.00 82.69 137 LYS A CA 1
ATOM 1048 C C . LYS A 1 137 ? -7.126 10.722 16.478 1.00 82.69 137 LYS A C 1
ATOM 1050 O O . LYS A 1 137 ? -8.112 11.330 16.052 1.00 82.69 137 LYS A O 1
ATOM 1055 N N . LEU A 1 138 ? -7.026 9.398 16.465 1.00 79.69 138 LEU A N 1
ATOM 1056 C CA . LEU A 1 138 ? -8.131 8.482 16.219 1.00 79.69 138 LEU A CA 1
ATOM 1057 C C . LEU A 1 138 ? -8.939 8.355 17.519 1.00 79.69 138 LEU A C 1
ATOM 1059 O O . LEU A 1 138 ? -8.376 8.420 18.608 1.00 79.69 138 LEU A O 1
ATOM 1063 N N . GLU A 1 139 ? -10.259 8.199 17.425 1.00 70.19 139 GLU A N 1
ATOM 1064 C CA . GLU A 1 139 ? -11.163 8.062 18.583 1.00 70.19 139 GLU A CA 1
ATOM 1065 C C . GLU A 1 139 ? -11.045 6.665 19.221 1.00 70.19 139 GLU A C 1
ATOM 1067 O O . GLU A 1 139 ? -12.032 5.956 19.393 1.00 70.19 139 GLU A O 1
ATOM 1072 N N . VAL A 1 140 ? -9.811 6.251 19.517 1.00 68.00 140 VAL A N 1
ATOM 1073 C CA . VAL A 1 140 ? -9.459 4.934 20.040 1.00 68.00 140 VAL A CA 1
ATOM 1074 C C . VAL A 1 140 ? -9.981 4.794 21.468 1.00 68.00 140 VAL A C 1
ATOM 1076 O O . VAL A 1 140 ? -9.819 5.693 22.298 1.00 68.00 140 VAL A O 1
ATOM 1079 N N . ASP A 1 141 ? -10.603 3.655 21.751 1.00 63.59 141 ASP A N 1
ATOM 1080 C CA . ASP A 1 141 ? -11.012 3.246 23.082 1.00 63.59 141 ASP A CA 1
ATOM 1081 C C . ASP A 1 141 ? -9.767 3.073 23.963 1.00 63.59 141 ASP A C 1
ATOM 1083 O O . ASP A 1 141 ? -8.951 2.165 23.785 1.00 63.59 141 ASP A O 1
ATOM 1087 N N . LYS A 1 142 ? -9.612 3.992 24.919 1.00 56.34 142 LYS A N 1
ATOM 1088 C CA . LYS A 1 142 ? -8.454 4.068 25.816 1.00 56.34 142 LYS A CA 1
ATOM 1089 C C . LYS A 1 142 ? -8.389 2.891 26.792 1.00 56.34 142 LYS A C 1
ATOM 1091 O O . LYS A 1 142 ? -7.314 2.640 27.338 1.00 56.34 142 LYS A O 1
ATOM 1096 N N . ASP A 1 143 ? -9.494 2.166 26.976 1.00 55.78 143 ASP A N 1
ATOM 1097 C CA . ASP A 1 143 ? -9.574 1.002 27.860 1.00 55.78 143 ASP A CA 1
ATOM 1098 C C . ASP A 1 143 ? -9.007 -0.273 27.195 1.00 55.78 143 ASP A C 1
ATOM 1100 O O . ASP A 1 143 ? -8.704 -1.247 27.887 1.00 55.78 143 ASP A O 1
ATOM 1104 N N . TYR A 1 144 ? -8.777 -0.257 25.869 1.00 51.00 144 TYR A N 1
ATOM 1105 C CA . TYR A 1 144 ? -8.269 -1.388 25.070 1.00 51.00 144 TYR A CA 1
ATOM 1106 C C . TYR A 1 144 ? -6.748 -1.398 24.791 1.00 51.00 144 TYR A C 1
ATOM 1108 O O . TYR A 1 144 ? -6.284 -2.252 24.037 1.00 51.00 144 TYR A O 1
ATOM 1116 N N . LEU A 1 145 ? -5.966 -0.578 25.513 1.00 48.47 145 LEU A N 1
ATOM 1117 C CA . LEU A 1 145 ? -4.488 -0.550 25.618 1.00 48.47 145 LEU A CA 1
ATOM 1118 C C . LEU A 1 145 ? -3.712 0.428 24.717 1.00 48.47 145 LEU A C 1
ATOM 1120 O O . LEU A 1 145 ? -4.090 0.795 23.611 1.00 48.47 145 LEU A O 1
ATOM 1124 N N . SER A 1 146 ? -2.540 0.784 25.257 1.00 51.47 146 SER A N 1
ATOM 1125 C CA . SER A 1 146 ? -1.369 1.389 24.613 1.00 51.47 146 SER A CA 1
ATOM 1126 C C . SER A 1 146 ? -1.114 0.889 23.184 1.00 51.47 146 SER A C 1
ATOM 1128 O O . SER A 1 146 ? -1.373 -0.290 22.934 1.00 51.47 146 SER A O 1
ATOM 1130 N N . PRO A 1 147 ? -0.486 1.694 22.300 1.00 58.41 147 PRO A N 1
ATOM 1131 C CA . PRO A 1 147 ? -0.158 1.282 20.937 1.00 58.41 147 PRO A CA 1
ATOM 1132 C C . PRO A 1 147 ? 0.586 -0.059 20.936 1.00 58.41 147 PRO A C 1
ATOM 1134 O O . PRO A 1 147 ? 1.762 -0.138 21.298 1.00 58.41 147 PRO A O 1
ATOM 1137 N N . LYS A 1 148 ? -0.102 -1.136 20.552 1.00 66.62 148 LYS A N 1
ATOM 1138 C CA . LYS A 1 148 ? 0.530 -2.432 20.315 1.00 66.62 148 LYS A CA 1
ATOM 1139 C C . LYS A 1 148 ? 0.934 -2.474 18.856 1.00 66.62 148 LYS A C 1
ATOM 1141 O O . LYS A 1 148 ? 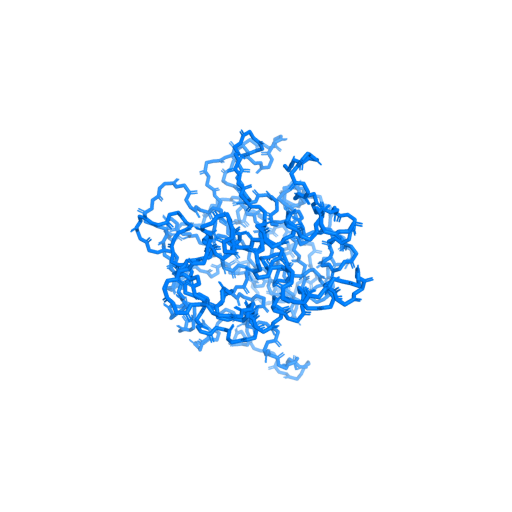0.083 -2.551 17.970 1.00 66.62 148 LYS A O 1
ATOM 1146 N N . ILE A 1 149 ? 2.241 -2.399 18.628 1.00 72.00 149 ILE A N 1
ATOM 1147 C CA . ILE A 1 149 ? 2.827 -2.683 17.325 1.00 72.00 149 ILE A CA 1
ATOM 1148 C C . ILE A 1 149 ? 3.211 -4.153 17.316 1.00 72.00 149 ILE A C 1
ATOM 1150 O O . ILE A 1 149 ? 4.177 -4.553 17.964 1.00 72.00 149 ILE A O 1
ATOM 1154 N N . TYR A 1 150 ? 2.455 -4.954 16.583 1.00 71.00 150 TYR A N 1
ATOM 1155 C CA . TYR A 1 150 ? 2.802 -6.344 16.361 1.00 71.00 150 TYR A CA 1
ATOM 1156 C C . TYR A 1 150 ? 3.933 -6.432 15.325 1.00 71.00 150 TYR A C 1
ATOM 1158 O O . TYR A 1 150 ? 3.824 -5.877 14.226 1.00 71.00 150 TYR A O 1
ATOM 1166 N N . ASN A 1 151 ? 5.018 -7.119 15.685 1.00 68.94 151 ASN A N 1
ATOM 1167 C CA . ASN A 1 151 ? 6.209 -7.328 14.854 1.00 68.94 151 ASN A CA 1
ATOM 1168 C C . ASN A 1 151 ? 6.757 -8.767 14.930 1.00 68.94 151 ASN A C 1
ATOM 1170 O O . ASN A 1 151 ? 7.822 -9.037 14.378 1.00 68.94 151 ASN A O 1
ATOM 1174 N N . ASP A 1 152 ? 6.044 -9.676 15.600 1.00 55.75 152 ASP A N 1
ATOM 1175 C CA . ASP A 1 152 ? 6.390 -11.087 15.829 1.00 55.75 152 ASP A CA 1
ATOM 1176 C C . ASP A 1 152 ? 5.978 -12.008 14.667 1.00 55.75 152 ASP A C 1
ATOM 1178 O O . ASP A 1 152 ? 6.000 -13.235 14.766 1.00 55.75 152 ASP A O 1
ATOM 1182 N N . TYR A 1 153 ? 5.594 -11.414 13.544 1.00 63.25 153 TYR A N 1
ATOM 1183 C CA . TYR A 1 153 ? 5.201 -12.132 12.349 1.00 63.25 153 TYR A CA 1
ATOM 1184 C C . TYR A 1 153 ? 6.424 -12.646 11.593 1.00 63.25 153 TYR A C 1
ATOM 1186 O O . TYR A 1 153 ? 7.372 -11.915 11.315 1.00 63.25 153 TYR A O 1
ATOM 1194 N N . GLU A 1 154 ? 6.356 -13.898 11.157 1.00 62.97 154 GLU A N 1
ATOM 1195 C CA . GLU A 1 154 ? 7.215 -14.366 10.077 1.00 62.97 154 GLU A CA 1
ATOM 1196 C C . GLU A 1 154 ? 6.672 -13.796 8.760 1.00 62.97 154 GLU A C 1
ATOM 1198 O O . GLU A 1 154 ? 5.690 -14.298 8.212 1.00 62.97 154 GLU A O 1
ATOM 1203 N N . TYR A 1 155 ? 7.296 -12.718 8.289 1.00 69.50 155 TYR A N 1
ATOM 1204 C CA . TYR A 1 155 ? 7.121 -12.163 6.950 1.00 69.50 155 TYR A CA 1
ATOM 1205 C C . TYR A 1 155 ? 8.427 -12.266 6.152 1.00 69.50 155 TYR A C 1
ATOM 1207 O O . TYR A 1 155 ? 9.519 -12.271 6.737 1.00 69.50 155 TYR A O 1
ATOM 1215 N N . PRO A 1 156 ? 8.325 -12.337 4.818 1.00 70.00 156 PRO A N 1
ATOM 1216 C CA . PRO A 1 156 ? 9.474 -12.377 3.923 1.00 70.00 156 PRO A CA 1
ATOM 1217 C C . PRO A 1 156 ? 10.479 -11.262 4.210 1.00 70.00 156 PRO A C 1
ATOM 1219 O O . PRO A 1 156 ? 10.101 -10.126 4.450 1.00 70.00 156 PRO A O 1
ATOM 1222 N N . GLN A 1 157 ? 11.769 -11.580 4.181 1.00 75.94 157 GLN A N 1
ATOM 1223 C CA . GLN A 1 157 ? 12.843 -10.619 4.443 1.00 75.94 157 GLN A CA 1
ATOM 1224 C C . GLN A 1 157 ? 13.586 -10.301 3.149 1.00 75.94 157 GLN A C 1
ATOM 1226 O O . GLN A 1 157 ? 13.859 -11.206 2.358 1.00 75.94 157 GLN A O 1
ATOM 1231 N N . GLN A 1 158 ? 13.983 -9.039 2.969 1.00 62.69 158 GLN A N 1
ATOM 1232 C CA . GLN A 1 158 ? 14.877 -8.661 1.883 1.00 62.69 158 GLN A CA 1
ATOM 1233 C C . GLN A 1 158 ? 16.219 -9.365 2.060 1.00 62.69 158 GLN A C 1
ATOM 1235 O O . GLN A 1 158 ? 16.739 -9.522 3.164 1.00 62.69 158 GLN A O 1
ATOM 1240 N N . THR A 1 159 ? 16.817 -9.751 0.942 1.00 65.19 159 THR A N 1
ATOM 1241 C CA . THR A 1 159 ? 18.121 -10.431 0.924 1.00 65.19 159 THR A CA 1
ATOM 1242 C C . THR A 1 159 ? 19.243 -9.539 0.387 1.00 65.19 159 THR A C 1
ATOM 1244 O O . THR A 1 159 ? 20.376 -9.995 0.218 1.00 65.19 159 THR A O 1
ATOM 1247 N N . ASN A 1 160 ? 18.937 -8.265 0.119 1.00 56.66 160 ASN A N 1
ATOM 1248 C CA . ASN A 1 160 ? 19.863 -7.254 -0.387 1.00 56.66 160 ASN A CA 1
ATOM 1249 C C . ASN A 1 160 ? 19.664 -5.910 0.344 1.00 56.66 160 ASN A C 1
ATOM 1251 O O . ASN A 1 160 ? 18.795 -5.785 1.201 1.00 56.66 160 ASN A O 1
ATOM 1255 N N . GLY A 1 161 ? 20.483 -4.903 0.035 1.00 56.28 161 GLY A N 1
ATOM 1256 C CA . GLY A 1 161 ? 20.458 -3.605 0.722 1.00 56.28 161 GLY A CA 1
ATOM 1257 C C . GLY A 1 161 ? 19.489 -2.559 0.158 1.00 56.28 161 GLY A C 1
ATOM 1258 O O . GLY A 1 161 ? 19.483 -1.448 0.675 1.00 56.28 161 GLY A O 1
ATOM 1259 N N . ALA A 1 162 ? 18.718 -2.862 -0.891 1.00 59.81 162 ALA A N 1
ATOM 1260 C CA . ALA A 1 162 ? 17.981 -1.850 -1.659 1.00 59.81 162 ALA A CA 1
ATOM 1261 C C . ALA A 1 162 ? 16.466 -2.108 -1.761 1.00 59.81 162 ALA A C 1
ATOM 1263 O O . ALA A 1 162 ? 15.702 -1.160 -1.920 1.00 59.81 162 ALA A O 1
ATOM 1264 N N . ASP A 1 163 ? 16.004 -3.349 -1.590 1.00 62.56 163 ASP A N 1
ATOM 1265 C CA . ASP A 1 163 ? 14.611 -3.724 -1.884 1.00 62.56 163 ASP A CA 1
ATOM 1266 C C . ASP A 1 163 ? 13.585 -3.319 -0.815 1.00 62.56 163 ASP A C 1
ATOM 1268 O O . ASP A 1 163 ? 12.406 -3.640 -0.942 1.00 62.56 163 ASP A O 1
ATOM 1272 N N . CYS A 1 164 ? 13.983 -2.607 0.240 1.00 69.00 164 CYS A N 1
ATOM 1273 C CA . CYS A 1 164 ? 13.087 -2.247 1.345 1.00 69.00 164 CYS A CA 1
ATOM 1274 C C . CYS A 1 164 ? 11.779 -1.563 0.894 1.00 69.00 164 CYS A C 1
ATOM 1276 O O . CYS A 1 164 ? 10.711 -1.847 1.436 1.00 69.00 164 CYS A O 1
ATOM 1278 N N . GLY A 1 165 ? 11.840 -0.719 -0.142 1.00 68.75 165 GLY A N 1
ATOM 1279 C CA . GLY A 1 165 ? 10.659 -0.094 -0.743 1.00 68.75 165 GLY A CA 1
ATOM 1280 C C . GLY A 1 165 ? 9.773 -1.076 -1.515 1.00 68.75 165 GLY A C 1
ATOM 1281 O O . GLY A 1 165 ? 8.555 -1.063 -1.360 1.00 68.75 165 GLY A O 1
ATOM 1282 N N . VAL A 1 166 ? 10.381 -1.989 -2.279 1.00 67.00 166 VAL A N 1
ATOM 1283 C CA . VAL A 1 166 ? 9.670 -3.039 -3.031 1.00 67.00 166 VAL A CA 1
ATOM 1284 C C . VAL A 1 166 ? 8.920 -3.966 -2.079 1.00 67.00 166 VAL A C 1
ATOM 1286 O O . VAL A 1 166 ? 7.762 -4.302 -2.316 1.00 67.00 166 VAL A O 1
ATOM 1289 N N . TYR A 1 167 ? 9.545 -4.335 -0.961 1.00 71.50 167 TYR A N 1
ATOM 1290 C CA . TYR A 1 167 ? 8.900 -5.144 0.068 1.00 71.50 167 TYR A CA 1
ATOM 1291 C C . TYR A 1 167 ? 7.752 -4.395 0.747 1.00 71.50 167 TYR A C 1
ATOM 1293 O O . TYR A 1 167 ? 6.692 -4.982 0.941 1.00 71.50 167 TYR A O 1
ATOM 1301 N N . ALA A 1 168 ? 7.913 -3.100 1.050 1.00 77.75 168 ALA A N 1
ATOM 1302 C CA . ALA A 1 168 ? 6.827 -2.284 1.593 1.00 77.75 168 ALA A CA 1
ATOM 1303 C C . ALA A 1 168 ? 5.605 -2.253 0.655 1.00 77.75 168 ALA A C 1
ATOM 1305 O O . ALA A 1 168 ? 4.481 -2.429 1.128 1.00 77.75 168 ALA A O 1
ATOM 1306 N N . ILE A 1 169 ? 5.812 -2.123 -0.664 1.00 72.56 169 ILE A N 1
ATOM 1307 C CA . ILE A 1 169 ? 4.732 -2.260 -1.654 1.00 72.56 169 ILE A CA 1
ATOM 1308 C C . ILE A 1 169 ? 4.118 -3.662 -1.612 1.00 72.56 169 ILE A C 1
ATOM 1310 O O . ILE A 1 169 ? 2.896 -3.796 -1.559 1.00 72.56 169 ILE A O 1
ATOM 1314 N N . ALA A 1 170 ? 4.948 -4.706 -1.663 1.00 68.56 170 ALA A N 1
ATOM 1315 C CA . ALA A 1 170 ? 4.483 -6.088 -1.732 1.00 68.56 170 ALA A CA 1
ATOM 1316 C C . ALA A 1 170 ? 3.629 -6.460 -0.510 1.00 68.56 170 ALA A C 1
ATOM 1318 O O . ALA A 1 170 ? 2.579 -7.084 -0.665 1.00 68.56 170 ALA A O 1
ATOM 1319 N N . TYR A 1 171 ? 4.014 -6.005 0.688 1.00 78.69 171 TYR A N 1
ATOM 1320 C CA . TYR A 1 171 ? 3.197 -6.146 1.892 1.00 78.69 171 TYR A CA 1
ATOM 1321 C C . TYR A 1 171 ? 1.858 -5.419 1.760 1.00 78.69 171 TYR A C 1
ATOM 1323 O O . TYR A 1 171 ? 0.823 -6.019 2.039 1.00 78.69 171 TYR A O 1
ATOM 1331 N N . THR A 1 172 ? 1.853 -4.157 1.310 1.00 80.75 172 THR A N 1
ATOM 1332 C CA . THR A 1 172 ? 0.613 -3.394 1.098 1.00 80.75 172 THR A CA 1
ATOM 1333 C C . THR A 1 172 ? -0.313 -4.117 0.127 1.00 80.75 172 THR A C 1
ATOM 1335 O O . THR A 1 172 ? -1.467 -4.365 0.462 1.00 80.75 172 THR A O 1
ATOM 1338 N N . ARG A 1 173 ? 0.196 -4.527 -1.039 1.00 74.44 173 ARG A N 1
ATOM 1339 C CA . ARG A 1 173 ? -0.563 -5.272 -2.052 1.00 74.44 173 ARG A CA 1
ATOM 1340 C C . ARG A 1 173 ? -1.164 -6.550 -1.473 1.00 74.44 173 ARG A C 1
ATOM 1342 O O . ARG A 1 173 ? -2.358 -6.796 -1.630 1.00 74.44 173 ARG A O 1
ATOM 1349 N N . PHE A 1 174 ? -0.348 -7.354 -0.792 1.00 74.56 174 PHE A N 1
ATOM 1350 C CA . PHE A 1 174 ? -0.801 -8.590 -0.162 1.00 74.56 174 PHE A CA 1
ATOM 1351 C C . PHE A 1 174 ? -1.944 -8.316 0.826 1.00 74.56 174 PHE A C 1
ATOM 1353 O O . PHE A 1 174 ? -3.011 -8.916 0.726 1.00 74.56 174 PHE A O 1
ATOM 1360 N N . LEU A 1 175 ? -1.757 -7.358 1.734 1.00 78.69 175 LEU A N 1
ATOM 1361 C CA . LEU A 1 175 ? -2.729 -7.042 2.779 1.00 78.69 175 LEU A CA 1
ATOM 1362 C C . LEU A 1 175 ? -4.024 -6.437 2.221 1.00 78.69 175 LEU A C 1
ATOM 1364 O O . LEU A 1 175 ? -5.099 -6.750 2.727 1.00 78.69 175 LEU A O 1
ATOM 1368 N N . VAL A 1 176 ? -3.947 -5.615 1.170 1.00 77.44 176 VAL A N 1
ATOM 1369 C CA . VAL A 1 176 ? -5.127 -5.099 0.456 1.00 77.44 176 VAL A CA 1
ATOM 1370 C C . VAL A 1 176 ? -5.898 -6.239 -0.210 1.00 77.44 176 VAL A C 1
ATOM 1372 O O . VAL A 1 176 ? -7.124 -6.291 -0.112 1.00 77.44 176 VAL A O 1
ATOM 1375 N N . ASN A 1 177 ? -5.206 -7.188 -0.840 1.00 72.31 177 ASN A N 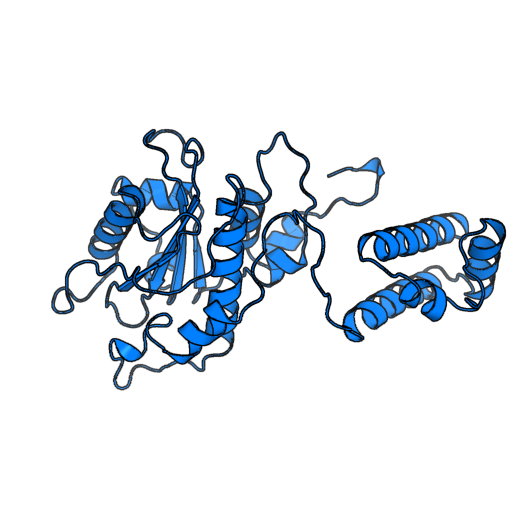1
ATOM 1376 C CA . ASN A 1 177 ? -5.849 -8.344 -1.464 1.00 72.31 177 ASN A CA 1
ATOM 1377 C C . ASN A 1 177 ? -6.528 -9.252 -0.432 1.00 72.31 177 ASN A C 1
ATOM 1379 O O . ASN A 1 177 ? -7.659 -9.688 -0.648 1.00 72.31 177 ASN A O 1
ATOM 1383 N N . GLU A 1 178 ? -5.885 -9.506 0.706 1.00 73.62 178 GLU A N 1
ATOM 1384 C CA . GLU A 1 178 ? -6.492 -10.277 1.795 1.00 73.62 178 GLU A CA 1
ATOM 1385 C C . GLU A 1 178 ? -7.659 -9.533 2.449 1.00 73.62 178 GLU A C 1
ATOM 1387 O O . GLU A 1 178 ? -8.672 -10.145 2.791 1.00 73.62 178 GLU A O 1
ATOM 1392 N N . TRP A 1 179 ? -7.582 -8.205 2.550 1.00 74.81 179 TRP A N 1
ATOM 1393 C CA . TRP A 1 179 ? -8.712 -7.383 2.969 1.00 74.81 179 TRP A CA 1
ATOM 1394 C C . TRP A 1 179 ? -9.908 -7.530 2.022 1.00 74.81 179 TRP A C 1
ATOM 1396 O O . TRP A 1 179 ? -11.011 -7.822 2.478 1.00 74.81 179 TRP A O 1
ATOM 1406 N N . LYS A 1 180 ? -9.695 -7.399 0.706 1.00 72.88 180 LYS A N 1
ATOM 1407 C CA . LYS A 1 180 ? -10.754 -7.507 -0.315 1.00 72.88 180 LYS A CA 1
ATOM 1408 C C . LYS A 1 180 ? -11.455 -8.874 -0.308 1.00 72.88 180 LYS A C 1
ATOM 1410 O O . LYS A 1 180 ? -12.621 -8.965 -0.684 1.00 72.88 180 LYS A O 1
ATOM 1415 N N . LYS A 1 181 ? -10.774 -9.938 0.134 1.00 70.12 181 LYS A N 1
ATOM 1416 C CA . LYS A 1 181 ? -11.355 -11.286 0.278 1.00 70.12 181 LYS A CA 1
ATOM 1417 C C . LYS A 1 181 ? -12.286 -11.418 1.488 1.00 70.12 181 LYS A C 1
ATOM 1419 O O . LYS A 1 181 ? -13.115 -12.330 1.516 1.00 70.12 181 LYS A O 1
ATOM 1424 N N . LYS A 1 182 ? -12.168 -10.550 2.497 1.00 67.44 182 LYS A N 1
ATOM 1425 C CA . LYS A 1 182 ? -12.952 -10.649 3.733 1.00 67.44 182 LYS A CA 1
ATOM 1426 C C . LYS A 1 182 ? -14.327 -10.006 3.560 1.00 67.44 182 LYS A C 1
ATOM 1428 O O . LYS A 1 182 ? -14.453 -8.871 3.117 1.00 67.44 182 LYS A O 1
ATOM 1433 N N . LYS A 1 183 ? -15.377 -10.729 3.962 1.00 55.47 183 LYS A N 1
ATOM 1434 C CA . LYS A 1 183 ? -16.708 -10.141 4.174 1.00 55.47 183 LYS A CA 1
ATOM 1435 C C . LYS A 1 183 ? -16.668 -9.320 5.462 1.00 55.47 183 LYS A C 1
ATOM 1437 O O . LYS A 1 183 ? -16.139 -9.801 6.460 1.00 55.47 183 LYS A O 1
ATOM 1442 N N . ASP A 1 184 ? -17.204 -8.102 5.408 1.00 56.06 184 ASP A N 1
ATOM 1443 C CA . ASP A 1 184 ? -17.240 -7.130 6.508 1.00 56.06 184 ASP A CA 1
ATOM 1444 C C . ASP A 1 184 ? -17.566 -7.813 7.852 1.00 56.06 184 ASP A C 1
ATOM 1446 O O . ASP A 1 184 ? -18.662 -8.372 7.991 1.00 56.06 184 ASP A O 1
ATOM 1450 N N . PRO A 1 185 ? -16.651 -7.820 8.841 1.00 50.00 185 PRO A N 1
ATOM 1451 C CA . PRO A 1 185 ? -16.978 -8.283 10.177 1.00 50.00 185 PRO A CA 1
ATOM 1452 C C . PRO A 1 185 ? -17.821 -7.186 10.821 1.00 50.00 185 PRO A C 1
ATOM 1454 O O . PRO A 1 185 ? -17.321 -6.305 11.518 1.00 50.00 185 PRO A O 1
ATOM 1457 N N . GLY A 1 186 ? -19.116 -7.189 10.505 1.00 46.72 186 GLY A N 1
ATOM 1458 C CA . GLY A 1 186 ? -20.082 -6.284 11.104 1.00 46.72 186 GLY A CA 1
ATOM 1459 C C . GLY A 1 186 ? -19.967 -6.296 12.632 1.00 46.72 186 GLY A C 1
ATOM 1460 O O . GLY A 1 186 ? -19.560 -7.288 13.226 1.00 46.72 186 GLY A O 1
ATOM 1461 N N . LYS A 1 187 ? -20.360 -5.178 13.248 1.00 46.19 187 LYS A N 1
ATOM 1462 C CA . LYS A 1 187 ? -20.262 -4.782 14.672 1.00 46.19 187 LYS A CA 1
ATOM 1463 C C . LYS A 1 187 ? -20.606 -5.821 15.770 1.00 46.19 187 LYS A C 1
ATOM 1465 O O . LYS A 1 187 ? -20.536 -5.478 16.947 1.00 46.19 187 LYS A O 1
ATOM 1470 N N . ALA A 1 188 ? -20.993 -7.054 15.462 1.00 41.38 188 ALA A N 1
ATOM 1471 C CA . ALA A 1 188 ? -21.252 -8.088 16.456 1.00 41.38 188 ALA A CA 1
ATOM 1472 C C . ALA A 1 188 ? -19.951 -8.820 16.854 1.00 41.38 188 ALA A C 1
ATOM 1474 O O . ALA A 1 188 ? -19.402 -9.606 16.090 1.00 41.38 188 ALA A O 1
ATOM 1475 N N . SER A 1 189 ? -19.488 -8.557 18.083 1.00 53.88 189 SER A N 1
ATOM 1476 C CA . SER A 1 189 ? -18.357 -9.205 18.777 1.00 53.88 189 SER A CA 1
ATOM 1477 C C . SER A 1 189 ? -16.991 -9.163 18.070 1.00 53.88 189 SER A C 1
ATOM 1479 O O . SER A 1 189 ? -16.401 -10.211 17.831 1.00 53.88 189 SER A O 1
ATOM 1481 N N . PHE A 1 190 ? -16.469 -7.963 17.793 1.00 55.81 190 PHE A N 1
ATOM 1482 C CA . PHE A 1 190 ? -15.077 -7.776 17.357 1.00 55.81 190 PHE A CA 1
ATOM 1483 C C . PHE A 1 190 ? -14.098 -8.108 18.500 1.00 55.81 190 PHE A C 1
ATOM 1485 O O . PHE A 1 190 ? -14.218 -7.562 19.597 1.00 55.81 190 PHE A O 1
ATOM 1492 N N . LYS A 1 191 ? -13.137 -9.001 18.258 1.00 63.53 191 LYS A N 1
ATOM 1493 C CA . LYS A 1 191 ? -12.085 -9.433 19.193 1.00 63.53 191 LYS A CA 1
ATOM 1494 C C . LYS A 1 191 ? -10.698 -9.172 18.592 1.00 63.53 191 LYS A C 1
ATOM 1496 O O . LYS A 1 191 ? -10.541 -9.086 17.382 1.00 63.53 191 LYS A O 1
ATOM 1501 N N . GLU A 1 192 ? -9.655 -9.123 19.425 1.00 62.62 192 GLU A N 1
ATOM 1502 C CA . GLU A 1 192 ? -8.251 -8.925 18.990 1.00 62.62 192 GLU A CA 1
ATOM 1503 C C . GLU A 1 192 ? -7.798 -9.945 17.919 1.00 62.62 192 GLU A C 1
ATOM 1505 O O . GLU A 1 192 ? -7.033 -9.632 17.011 1.00 62.62 192 GLU A O 1
ATOM 1510 N N . GLN A 1 193 ? -8.323 -11.168 17.977 1.00 65.12 193 GLN A N 1
ATOM 1511 C CA . GLN A 1 193 ? -8.097 -12.234 16.990 1.00 65.12 193 GLN A CA 1
ATOM 1512 C C . GLN A 1 193 ? -8.728 -11.978 15.603 1.00 65.12 193 GLN A C 1
ATOM 1514 O O . GLN A 1 193 ? -8.409 -12.693 14.656 1.00 65.12 193 GLN A O 1
ATOM 1519 N N . ASP A 1 194 ? -9.604 -10.976 15.480 1.00 62.62 194 ASP A N 1
ATOM 1520 C CA . ASP A 1 194 ? -10.265 -10.588 14.225 1.00 62.62 194 ASP A CA 1
ATOM 1521 C C . ASP A 1 194 ? -9.492 -9.481 13.473 1.00 62.62 194 ASP A C 1
ATOM 1523 O O . ASP A 1 194 ? -9.837 -9.109 12.340 1.00 62.62 194 ASP A O 1
ATOM 1527 N N . LEU A 1 195 ? -8.419 -8.954 14.081 1.00 69.56 195 LEU A N 1
ATOM 1528 C CA . LEU A 1 195 ? -7.487 -8.026 13.439 1.00 69.56 195 LEU A CA 1
ATOM 1529 C C . LEU A 1 195 ? -6.848 -8.693 12.218 1.00 69.56 195 LEU A C 1
ATOM 1531 O O . LEU A 1 195 ? -6.461 -9.859 12.260 1.00 69.56 195 LEU A O 1
ATOM 1535 N N . ILE A 1 196 ? -6.712 -7.958 11.110 1.00 68.31 196 ILE A N 1
ATOM 1536 C CA . ILE A 1 196 ? -6.309 -8.550 9.819 1.00 68.31 196 ILE A CA 1
ATOM 1537 C C . ILE A 1 196 ? -4.981 -9.316 9.904 1.00 68.31 196 ILE A C 1
ATOM 1539 O O . ILE A 1 196 ? -4.805 -10.317 9.216 1.00 68.31 196 ILE A O 1
ATOM 1543 N N . PHE A 1 197 ? -4.095 -8.885 10.795 1.00 66.62 197 PHE A N 1
ATOM 1544 C CA . PHE A 1 197 ? -2.763 -9.436 11.006 1.00 66.62 197 PHE A CA 1
ATOM 1545 C C . PHE A 1 197 ? -2.683 -10.503 12.119 1.00 66.62 197 PHE A C 1
ATOM 1547 O O . PHE A 1 197 ? -1.687 -11.221 12.214 1.00 66.62 197 PHE A O 1
ATOM 1554 N N . THR A 1 198 ? -3.707 -10.665 12.967 1.00 61.28 198 THR A N 1
ATOM 1555 C CA . THR A 1 198 ? -3.726 -11.724 13.998 1.00 61.28 198 THR A CA 1
ATOM 1556 C C . THR A 1 198 ? -4.283 -13.047 13.482 1.00 61.28 198 THR A C 1
ATOM 1558 O O . THR A 1 198 ? -4.021 -14.092 14.079 1.00 61.28 198 THR A O 1
ATOM 1561 N N . ILE A 1 199 ? -4.963 -13.034 12.334 1.00 60.03 199 ILE A N 1
ATOM 1562 C CA . ILE A 1 199 ? -5.505 -14.241 11.713 1.00 60.03 199 ILE A CA 1
ATOM 1563 C C . ILE A 1 199 ? -4.358 -15.151 11.255 1.00 60.03 199 ILE A C 1
ATOM 1565 O O . ILE A 1 199 ? -3.589 -14.820 10.354 1.00 60.03 199 ILE A O 1
ATOM 1569 N N . ALA A 1 200 ? -4.257 -16.330 11.873 1.00 57.59 200 ALA A N 1
ATOM 1570 C CA . ALA A 1 200 ? -3.197 -17.304 11.610 1.00 57.59 200 ALA A CA 1
ATOM 1571 C C . ALA A 1 200 ? -3.102 -17.719 10.130 1.00 57.59 200 ALA A C 1
ATOM 1573 O O . ALA A 1 200 ? -2.003 -17.939 9.624 1.00 57.59 200 ALA A O 1
ATOM 1574 N N . GLU A 1 201 ? -4.236 -17.775 9.431 1.00 62.81 201 GLU A N 1
ATOM 1575 C CA . GLU A 1 201 ? -4.299 -18.054 7.995 1.00 62.81 201 GLU A CA 1
ATOM 1576 C C . GLU A 1 201 ? -3.600 -16.962 7.168 1.00 62.81 201 GLU A C 1
ATOM 1578 O O . GLU A 1 201 ? -2.801 -17.272 6.290 1.00 62.81 201 GLU A O 1
ATOM 1583 N N . GLU A 1 202 ? -3.806 -15.687 7.504 1.00 61.84 202 GLU A N 1
ATOM 1584 C CA . GLU A 1 202 ? -3.148 -14.558 6.830 1.00 61.84 202 GLU A CA 1
ATOM 1585 C C . GLU A 1 202 ? -1.640 -14.573 7.050 1.00 61.84 202 GLU A C 1
ATOM 1587 O O . GLU A 1 202 ? -0.856 -14.328 6.134 1.00 61.84 202 GLU A O 1
ATOM 1592 N N . ARG A 1 203 ? -1.223 -14.963 8.257 1.00 62.44 203 ARG A N 1
ATOM 1593 C CA . ARG A 1 203 ? 0.191 -15.158 8.588 1.00 62.44 203 ARG A CA 1
ATOM 1594 C C . ARG A 1 203 ? 0.810 -16.287 7.761 1.00 62.44 203 ARG A C 1
ATOM 1596 O O . ARG A 1 203 ? 1.953 -16.164 7.344 1.00 62.44 203 ARG A O 1
ATOM 1603 N N . GLN A 1 204 ? 0.090 -17.383 7.511 1.00 61.31 204 GLN A N 1
ATOM 1604 C CA . GLN A 1 204 ? 0.579 -18.467 6.649 1.00 61.31 204 GLN A CA 1
ATOM 1605 C C . GLN A 1 204 ? 0.613 -18.059 5.175 1.00 61.31 204 GLN A C 1
ATOM 1607 O O . GLN A 1 204 ? 1.596 -18.342 4.494 1.00 61.31 204 GLN A O 1
ATOM 1612 N N . LYS A 1 205 ? -0.410 -17.348 4.693 1.00 62.88 205 LYS A N 1
ATOM 1613 C CA . LYS A 1 205 ? -0.461 -16.827 3.323 1.00 62.88 205 LYS A CA 1
ATOM 1614 C C . LYS A 1 205 ? 0.658 -15.828 3.045 1.00 62.88 205 LYS A C 1
ATOM 1616 O O . LYS A 1 205 ? 1.253 -15.892 1.980 1.00 62.88 205 LYS A O 1
ATOM 1621 N N . LEU A 1 206 ? 1.004 -14.962 4.000 1.00 63.22 206 LEU A N 1
ATOM 1622 C CA . LEU A 1 206 ? 2.107 -14.009 3.845 1.00 63.22 206 LEU A CA 1
ATOM 1623 C C . LEU A 1 206 ? 3.465 -14.722 3.736 1.00 63.22 206 LEU A C 1
ATOM 1625 O O . LEU A 1 206 ? 4.323 -14.290 2.974 1.00 63.22 206 LEU A O 1
ATOM 1629 N N . LYS A 1 207 ? 3.648 -15.838 4.456 1.00 60.50 207 LYS A N 1
ATOM 1630 C CA . LYS A 1 207 ? 4.831 -16.708 4.317 1.00 60.50 207 LYS A CA 1
ATOM 1631 C C . LYS A 1 207 ? 4.858 -17.466 2.991 1.00 60.50 207 LYS A C 1
ATOM 1633 O O . LYS A 1 207 ? 5.937 -17.732 2.473 1.00 60.50 207 LYS A O 1
ATOM 1638 N N . ALA A 1 208 ? 3.687 -17.876 2.506 1.00 58.06 208 ALA A N 1
ATOM 1639 C CA . ALA A 1 208 ? 3.529 -18.664 1.287 1.00 58.06 208 ALA A CA 1
ATOM 1640 C C . ALA A 1 208 ? 3.489 -17.809 0.013 1.00 58.06 208 ALA A C 1
ATOM 1642 O O . ALA A 1 208 ? 3.656 -18.345 -1.078 1.00 58.06 208 ALA A O 1
ATOM 1643 N N . ALA A 1 209 ? 3.250 -16.505 0.144 1.00 59.56 209 ALA A N 1
ATOM 1644 C CA . ALA A 1 209 ? 3.282 -15.575 -0.967 1.00 59.56 209 ALA A CA 1
ATOM 1645 C C . ALA A 1 209 ? 4.697 -15.507 -1.554 1.00 59.56 209 ALA A C 1
ATOM 1647 O O . ALA A 1 209 ? 5.704 -15.601 -0.846 1.00 59.56 209 ALA A O 1
ATOM 1648 N N . ASP A 1 210 ? 4.759 -15.375 -2.873 1.00 52.34 210 ASP A N 1
ATOM 1649 C CA . ASP A 1 210 ? 6.015 -15.415 -3.606 1.00 52.34 210 ASP A CA 1
ATOM 1650 C C . ASP A 1 210 ? 6.668 -14.030 -3.552 1.00 52.34 210 ASP A C 1
ATOM 1652 O O . ASP A 1 210 ? 6.364 -13.125 -4.329 1.00 52.34 210 ASP A O 1
ATOM 1656 N N . PHE A 1 211 ? 7.494 -13.823 -2.527 1.00 52.09 211 PHE A N 1
ATOM 1657 C CA . PHE A 1 211 ? 8.244 -12.585 -2.342 1.00 52.09 211 PHE A CA 1
ATOM 1658 C C . PHE A 1 211 ? 9.627 -12.674 -3.003 1.00 52.09 211 PHE A C 1
ATOM 1660 O O . PHE A 1 211 ? 10.202 -13.763 -3.082 1.00 52.09 211 PHE A O 1
ATOM 1667 N N . PRO A 1 212 ? 10.211 -11.539 -3.431 1.00 42.12 212 PRO A N 1
ATOM 1668 C CA . PRO A 1 212 ? 11.429 -11.530 -4.241 1.00 42.12 212 PRO A CA 1
ATOM 1669 C C . PRO A 1 212 ? 12.611 -12.220 -3.538 1.00 42.12 212 PRO A C 1
ATOM 1671 O O . PRO A 1 212 ? 13.127 -11.715 -2.540 1.00 42.12 212 PRO A O 1
ATOM 1674 N N . LYS A 1 213 ? 13.083 -13.366 -4.044 1.00 38.69 213 LYS A N 1
ATOM 1675 C CA . LYS A 1 213 ? 14.279 -14.048 -3.512 1.00 38.69 213 LYS A CA 1
ATOM 1676 C C . LYS A 1 213 ? 15.568 -13.484 -4.127 1.00 38.69 213 LYS A C 1
ATOM 1678 O O . LYS A 1 213 ? 15.574 -12.806 -5.145 1.00 38.69 213 LYS A O 1
ATOM 1683 N N . LYS A 1 214 ? 16.686 -13.737 -3.443 1.00 33.91 214 LYS A N 1
ATOM 1684 C CA . LYS A 1 214 ? 18.026 -13.181 -3.695 1.00 33.91 214 LYS A CA 1
ATOM 1685 C C . LYS A 1 214 ? 18.435 -13.180 -5.174 1.00 33.91 214 LYS A C 1
ATOM 1687 O O . LYS A 1 214 ? 18.622 -14.241 -5.756 1.00 33.91 214 LYS A O 1
ATOM 1692 N N . GLY A 1 215 ? 18.717 -11.991 -5.715 1.00 34.00 215 GLY A N 1
ATOM 1693 C CA . GLY A 1 215 ? 19.393 -11.828 -7.008 1.00 34.00 215 GLY A CA 1
ATOM 1694 C C . GLY A 1 215 ? 18.501 -11.520 -8.212 1.00 34.00 215 GLY A C 1
ATOM 1695 O O . GLY A 1 215 ? 19.035 -11.435 -9.315 1.00 34.00 215 GLY A O 1
ATOM 1696 N N . THR A 1 216 ? 17.202 -11.284 -8.029 1.00 33.25 216 THR A N 1
ATOM 1697 C CA . THR A 1 216 ? 16.289 -10.939 -9.130 1.00 33.25 216 THR A CA 1
ATOM 1698 C C . THR A 1 216 ? 15.595 -9.585 -8.940 1.00 33.25 216 THR A C 1
ATOM 1700 O O . THR A 1 216 ? 14.436 -9.515 -8.538 1.00 33.25 216 THR A O 1
ATOM 1703 N N . PRO A 1 217 ? 16.240 -8.461 -9.306 1.00 34.59 217 PRO A N 1
ATOM 1704 C CA . PRO A 1 217 ? 15.501 -7.269 -9.695 1.00 34.59 217 PRO A CA 1
ATOM 1705 C C . PRO A 1 217 ? 14.765 -7.570 -11.011 1.00 34.59 217 PRO A C 1
ATOM 1707 O O . PRO A 1 217 ? 15.389 -7.694 -12.066 1.00 34.59 217 PRO A O 1
ATOM 1710 N N . GLY A 1 218 ? 13.441 -7.722 -10.953 1.00 37.78 218 GLY A N 1
ATOM 1711 C CA . GLY A 1 218 ? 12.571 -7.689 -12.136 1.00 37.78 218 GLY A CA 1
ATOM 1712 C C . GLY A 1 218 ? 12.699 -8.847 -13.136 1.00 37.78 218 GLY A C 1
ATOM 1713 O O . GLY A 1 218 ? 12.347 -8.668 -14.301 1.00 37.78 218 GLY A O 1
ATOM 1714 N N . LYS A 1 219 ? 13.180 -10.022 -12.722 1.00 30.86 219 LYS A N 1
ATOM 1715 C CA . LYS A 1 219 ? 13.070 -11.26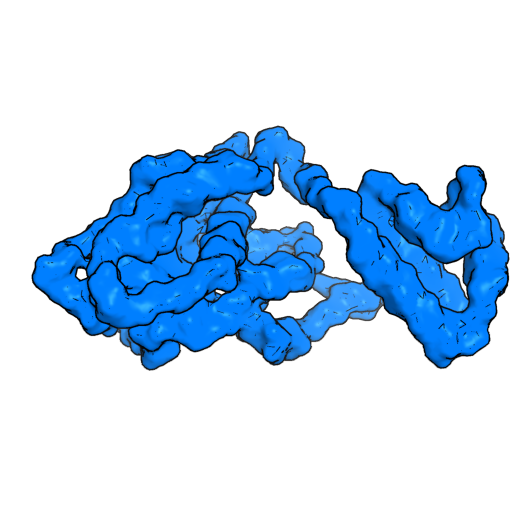3 -13.505 1.00 30.86 219 LYS A CA 1
ATOM 1716 C C . LYS A 1 219 ? 12.448 -12.333 -12.621 1.00 30.86 219 LYS A C 1
ATOM 1718 O O . LYS A 1 219 ? 12.843 -12.447 -11.470 1.00 30.86 219 LYS A O 1
ATOM 1723 N N . ASP A 1 220 ? 11.481 -13.053 -13.165 1.00 31.81 220 ASP A N 1
ATOM 1724 C CA . ASP A 1 220 ? 10.677 -14.080 -12.493 1.00 31.81 220 ASP A CA 1
ATOM 1725 C C . ASP A 1 220 ? 9.504 -13.508 -11.677 1.00 31.81 220 ASP A C 1
ATOM 1727 O O . ASP A 1 220 ? 9.297 -13.829 -10.514 1.00 31.81 220 ASP A O 1
ATOM 1731 N N . TYR A 1 221 ? 8.690 -12.667 -12.323 1.00 36.22 221 TYR A N 1
ATOM 1732 C CA . TYR A 1 221 ? 7.250 -12.821 -12.126 1.00 36.22 221 TYR A CA 1
ATOM 1733 C C . TYR A 1 221 ? 6.820 -13.932 -13.075 1.00 36.22 221 TYR A C 1
ATOM 1735 O O . TYR A 1 221 ? 6.791 -13.723 -14.290 1.00 36.22 221 TYR A O 1
ATOM 1743 N N . ASP A 1 222 ? 6.536 -15.108 -12.525 1.00 33.91 222 ASP A N 1
ATOM 1744 C CA . ASP A 1 222 ? 5.695 -16.076 -13.210 1.00 33.91 222 ASP A CA 1
ATOM 1745 C C . ASP A 1 222 ? 4.323 -15.405 -13.357 1.00 33.91 222 ASP A C 1
ATOM 1747 O O . ASP A 1 222 ? 3.558 -15.278 -12.397 1.00 33.91 222 ASP A O 1
ATOM 1751 N N . ILE A 1 223 ? 4.055 -14.848 -14.541 1.00 34.53 223 ILE A N 1
ATOM 1752 C CA . ILE A 1 223 ? 2.698 -14.490 -14.960 1.00 34.53 223 ILE A CA 1
ATOM 1753 C C . ILE A 1 223 ? 2.039 -15.841 -15.210 1.00 34.53 223 ILE A C 1
ATOM 1755 O O . ILE A 1 223 ? 1.963 -16.271 -16.356 1.00 34.53 223 ILE A O 1
ATOM 1759 N N . GLY A 1 224 ? 1.730 -16.552 -14.122 1.00 32.06 224 GLY A N 1
ATOM 1760 C CA . GLY A 1 224 ? 1.434 -17.975 -14.162 1.00 32.06 224 GLY A CA 1
ATOM 1761 C C . GLY A 1 224 ? 0.362 -18.228 -15.192 1.00 32.06 224 GLY A C 1
ATOM 1762 O O . GLY A 1 224 ? -0.741 -17.753 -14.971 1.00 32.06 224 GLY A O 1
ATOM 1763 N N . ASP A 1 225 ? 0.738 -18.874 -16.302 1.00 39.00 225 ASP A N 1
ATOM 1764 C CA . ASP A 1 225 ? -0.069 -19.191 -17.485 1.00 39.00 225 ASP A CA 1
ATOM 1765 C C . ASP A 1 225 ? -1.396 -18.421 -17.555 1.00 39.00 225 ASP A C 1
ATOM 1767 O O . ASP A 1 225 ? -2.475 -19.017 -17.601 1.00 39.00 225 ASP A O 1
ATOM 1771 N N . ASP A 1 226 ? -1.333 -17.084 -17.499 1.00 43.34 226 ASP A N 1
ATOM 1772 C CA . ASP A 1 226 ? -2.538 -16.270 -17.411 1.00 43.34 226 ASP A CA 1
ATOM 1773 C C . ASP A 1 226 ? -3.042 -16.153 -18.843 1.00 43.34 226 ASP A C 1
ATOM 1775 O O . ASP A 1 226 ? -2.763 -15.194 -19.567 1.00 43.34 226 ASP A O 1
ATOM 1779 N N . VAL A 1 227 ? -3.712 -17.220 -19.287 1.00 44.56 227 VAL A N 1
ATOM 1780 C CA . VAL A 1 227 ? -4.378 -17.342 -20.586 1.00 44.56 227 VAL A CA 1
ATOM 1781 C C . VAL A 1 227 ? -5.196 -16.072 -20.854 1.00 44.56 227 VAL A C 1
ATOM 1783 O O . VAL A 1 227 ? -5.215 -15.572 -21.975 1.00 44.56 227 VAL A O 1
ATOM 1786 N N . ASP A 1 228 ? -5.738 -15.456 -19.798 1.00 54.72 228 ASP A N 1
ATOM 1787 C CA . ASP A 1 228 ? -6.477 -14.195 -19.828 1.00 54.72 228 ASP A CA 1
ATOM 1788 C C . ASP A 1 228 ? -5.620 -12.983 -20.276 1.00 54.72 228 ASP A C 1
ATOM 1790 O O . ASP A 1 228 ? -6.113 -12.089 -20.964 1.00 54.72 228 ASP A O 1
ATOM 1794 N N . TYR A 1 229 ? -4.319 -12.922 -19.969 1.00 55.56 229 TYR A N 1
ATOM 1795 C CA . TYR A 1 229 ? -3.449 -11.805 -20.372 1.00 55.56 229 TYR A CA 1
ATOM 1796 C C . TYR A 1 229 ? -3.066 -11.849 -21.859 1.00 55.56 229 TYR A C 1
ATOM 1798 O O . TYR A 1 229 ? -3.094 -10.815 -22.548 1.00 55.56 229 TYR A O 1
ATOM 1806 N N . TYR A 1 230 ? -2.733 -13.038 -22.372 1.00 63.34 230 TYR A N 1
ATOM 1807 C CA . TYR A 1 230 ? -2.493 -13.240 -23.802 1.00 63.34 230 TYR A CA 1
ATOM 1808 C C . TYR A 1 230 ? -3.785 -13.032 -24.591 1.00 63.34 230 TYR A C 1
ATOM 1810 O O . TYR A 1 230 ? -3.781 -12.274 -25.561 1.00 63.34 230 TYR A O 1
ATOM 1818 N N . GLU A 1 231 ? -4.911 -13.583 -24.129 1.00 71.62 231 GLU A N 1
ATOM 1819 C CA . GLU A 1 231 ? -6.217 -13.387 -24.764 1.00 71.62 231 GLU A CA 1
ATOM 1820 C C . GLU A 1 231 ? -6.643 -11.916 -24.788 1.00 71.62 231 GLU A C 1
ATOM 1822 O O . GLU A 1 231 ? -7.071 -11.423 -25.836 1.00 71.62 231 GLU A O 1
ATOM 1827 N N . LYS A 1 232 ? -6.459 -11.164 -23.693 1.00 68.56 232 LYS A N 1
ATOM 1828 C CA . LYS A 1 232 ? -6.714 -9.711 -23.664 1.00 68.56 232 LYS A CA 1
ATOM 1829 C C . LYS A 1 232 ? -5.825 -8.950 -24.637 1.00 68.56 232 LYS A C 1
ATOM 1831 O O . LYS A 1 232 ? -6.307 -8.069 -25.348 1.00 68.56 232 LYS A O 1
ATOM 1836 N N . THR A 1 233 ? -4.540 -9.293 -24.690 1.00 71.25 233 THR A N 1
ATOM 1837 C CA . THR A 1 233 ? -3.591 -8.686 -25.632 1.00 71.25 233 THR A CA 1
ATOM 1838 C C . THR A 1 233 ? -4.016 -8.940 -27.076 1.00 71.25 233 THR A C 1
ATOM 1840 O O . THR A 1 233 ? -4.095 -8.000 -27.866 1.00 71.25 233 THR A O 1
ATOM 1843 N N . ILE A 1 234 ? -4.301 -10.197 -27.419 1.00 85.06 234 ILE A N 1
ATOM 1844 C CA . ILE A 1 234 ? -4.724 -10.601 -28.762 1.00 85.06 234 ILE A CA 1
ATOM 1845 C C . ILE A 1 234 ? -6.020 -9.880 -29.123 1.00 85.06 234 ILE A C 1
ATOM 1847 O O . ILE A 1 234 ? -6.088 -9.256 -30.176 1.00 85.06 234 ILE A O 1
ATOM 1851 N N . THR A 1 235 ? -7.002 -9.870 -28.219 1.00 83.06 235 THR A N 1
ATOM 1852 C CA . THR A 1 235 ? -8.288 -9.191 -28.421 1.00 83.06 235 THR A CA 1
ATOM 1853 C C . THR A 1 235 ? -8.103 -7.707 -28.736 1.00 83.06 235 THR A C 1
ATOM 1855 O O . THR A 1 235 ? -8.684 -7.211 -29.699 1.00 83.06 235 THR A O 1
ATOM 1858 N N . LEU A 1 236 ? -7.264 -6.991 -27.979 1.00 78.81 236 LEU A N 1
ATOM 1859 C CA . LEU A 1 236 ? -6.995 -5.568 -28.215 1.00 78.81 236 LEU A CA 1
ATOM 1860 C C . LEU A 1 236 ? -6.309 -5.318 -29.564 1.00 78.81 236 LEU A C 1
ATOM 1862 O O . LEU A 1 236 ? -6.669 -4.384 -30.281 1.00 78.81 236 LEU A O 1
ATOM 1866 N N . LEU A 1 237 ? -5.335 -6.153 -29.933 1.00 85.56 237 LEU A N 1
ATOM 1867 C CA . LEU A 1 237 ? -4.643 -6.031 -31.217 1.00 85.56 237 LEU A CA 1
ATOM 1868 C C . LEU A 1 237 ? -5.573 -6.358 -32.392 1.00 85.56 237 LEU A C 1
ATOM 1870 O O . LEU A 1 237 ? -5.544 -5.667 -33.407 1.00 85.56 237 LEU A O 1
ATOM 1874 N N . GLU A 1 238 ? -6.439 -7.360 -32.256 1.00 89.31 238 GLU A N 1
ATOM 1875 C CA . GLU A 1 238 ? -7.437 -7.698 -33.271 1.00 89.31 238 GLU A CA 1
ATOM 1876 C C . GLU A 1 238 ? -8.501 -6.609 -33.429 1.00 89.31 238 GLU A C 1
ATOM 1878 O O . GLU A 1 238 ? -8.863 -6.268 -34.557 1.00 89.31 238 GLU A O 1
ATOM 1883 N N . GLN A 1 239 ? -8.951 -6.009 -32.324 1.00 83.12 239 GLN A N 1
ATOM 1884 C CA . GLN A 1 239 ? -9.829 -4.839 -32.353 1.00 83.12 239 GLN A CA 1
ATOM 1885 C C . GLN A 1 239 ? -9.167 -3.665 -33.075 1.00 83.12 239 GLN A C 1
ATOM 1887 O O . GLN A 1 239 ? -9.822 -3.013 -33.885 1.00 83.12 239 GLN A O 1
ATOM 1892 N N . LYS A 1 240 ? -7.871 -3.427 -32.838 1.00 82.38 240 LYS A N 1
ATOM 1893 C CA . LYS A 1 240 ? -7.116 -2.356 -33.500 1.00 82.38 240 LYS A CA 1
ATOM 1894 C C . LYS A 1 240 ? -6.952 -2.600 -35.001 1.00 82.38 240 LYS A C 1
ATOM 1896 O O . LYS A 1 240 ? -7.160 -1.691 -35.796 1.00 82.38 240 LYS A O 1
ATOM 1901 N N . LEU A 1 241 ? -6.648 -3.833 -35.406 1.00 88.19 241 LEU A N 1
ATOM 1902 C CA . LEU A 1 241 ? -6.605 -4.206 -36.824 1.00 88.19 241 LEU A CA 1
ATOM 1903 C C . LEU A 1 241 ? -7.961 -3.987 -37.499 1.00 88.19 241 LEU A C 1
ATOM 1905 O O . LEU A 1 241 ? -8.024 -3.431 -38.593 1.00 88.19 241 LEU A O 1
ATOM 1909 N N . SER A 1 242 ? -9.046 -4.377 -36.824 1.00 88.44 242 SER A N 1
ATOM 1910 C CA . SER A 1 242 ? -10.402 -4.170 -37.327 1.00 88.44 242 SER A CA 1
ATOM 1911 C C . SER A 1 242 ? -10.783 -2.691 -37.394 1.00 88.44 242 SER A C 1
ATOM 1913 O O . SER A 1 242 ? -11.428 -2.296 -38.362 1.00 88.44 242 SER A O 1
ATOM 1915 N N . SER A 1 243 ? -10.417 -1.876 -36.397 1.00 89.00 243 SER A N 1
ATOM 1916 C CA . SER A 1 243 ? -10.727 -0.439 -36.388 1.00 89.00 243 SER A CA 1
ATOM 1917 C C . SER A 1 243 ? -10.004 0.307 -37.499 1.00 89.00 243 SER A C 1
ATOM 1919 O O . SER A 1 243 ? -10.545 1.249 -38.067 1.00 89.00 243 SER A O 1
ATOM 1921 N N . ASP A 1 244 ? -8.795 -0.145 -37.816 1.00 89.75 244 ASP A N 1
ATOM 1922 C CA . ASP A 1 244 ? -7.923 0.468 -38.809 1.00 89.75 244 ASP A CA 1
ATOM 1923 C C . ASP A 1 244 ? -8.108 -0.140 -40.212 1.00 89.75 244 ASP A C 1
ATOM 1925 O O . ASP A 1 244 ? -7.409 0.229 -41.150 1.00 89.75 244 ASP A O 1
ATOM 1929 N N . ASN A 1 245 ? -9.065 -1.063 -40.373 1.00 92.06 245 ASN A N 1
ATOM 1930 C CA . ASN A 1 245 ? -9.371 -1.764 -41.622 1.00 92.06 245 ASN A CA 1
ATOM 1931 C C . ASN A 1 245 ? -8.163 -2.506 -42.239 1.00 92.06 245 ASN A C 1
ATOM 1933 O O . ASN A 1 245 ? -8.058 -2.652 -43.459 1.00 92.06 245 ASN A O 1
ATOM 1937 N N . ILE A 1 246 ? -7.258 -3.000 -41.391 1.00 90.94 246 ILE A N 1
ATOM 1938 C CA . ILE A 1 246 ? -6.073 -3.760 -41.795 1.00 90.94 246 ILE A CA 1
ATOM 1939 C C . ILE A 1 246 ? -6.410 -5.250 -41.820 1.00 90.94 246 ILE A C 1
ATOM 1941 O O . ILE A 1 246 ? -6.899 -5.822 -40.841 1.00 90.94 246 ILE A O 1
ATOM 1945 N N . ARG A 1 247 ? -6.091 -5.924 -42.929 1.00 92.00 247 ARG A N 1
ATOM 1946 C CA . ARG A 1 247 ? -6.257 -7.378 -43.032 1.00 92.00 247 ARG A CA 1
ATOM 1947 C C . ARG A 1 247 ? -5.144 -8.081 -42.257 1.00 92.00 247 ARG A C 1
ATOM 1949 O O . ARG A 1 247 ? -3.970 -7.736 -42.379 1.00 92.00 247 ARG A O 1
ATOM 1956 N N . LYS A 1 248 ? -5.501 -9.130 -41.507 1.00 90.38 248 LYS A N 1
ATOM 1957 C CA . LYS A 1 248 ? -4.539 -9.937 -40.730 1.00 90.38 248 LYS A CA 1
ATOM 1958 C C . LYS A 1 248 ? -3.402 -10.500 -41.603 1.00 90.38 248 LYS A C 1
ATOM 1960 O O . LYS A 1 248 ? -2.263 -10.554 -41.149 1.00 90.38 248 LYS A O 1
ATOM 1965 N N . ASP A 1 249 ? -3.690 -10.840 -42.860 1.00 91.88 249 ASP A N 1
ATOM 1966 C CA . ASP A 1 249 ? -2.699 -11.348 -43.820 1.00 91.88 249 ASP A CA 1
ATOM 1967 C C . ASP A 1 249 ? -1.618 -10.313 -44.174 1.00 91.88 249 ASP A C 1
ATOM 1969 O O . ASP A 1 249 ? -0.452 -10.674 -44.341 1.00 91.88 249 ASP A O 1
ATOM 1973 N N . ASP A 1 250 ? -1.977 -9.028 -44.243 1.00 92.88 250 ASP A N 1
ATOM 1974 C CA . ASP A 1 250 ? -1.035 -7.948 -44.557 1.00 92.88 250 ASP A CA 1
ATOM 1975 C C . ASP A 1 250 ? -0.079 -7.706 -43.380 1.00 92.88 250 ASP A C 1
ATOM 1977 O O . ASP A 1 250 ? 1.135 -7.600 -43.573 1.00 92.88 250 ASP A O 1
ATOM 1981 N N . LEU A 1 251 ? -0.599 -7.749 -42.144 1.00 93.69 251 LEU A N 1
ATOM 1982 C CA . LEU A 1 251 ? 0.219 -7.744 -40.927 1.00 93.69 251 LEU A CA 1
ATOM 1983 C C . LEU A 1 251 ? 1.190 -8.935 -40.904 1.00 93.69 251 LEU A C 1
ATOM 1985 O O . LEU A 1 251 ? 2.378 -8.758 -40.634 1.00 93.69 251 LEU A O 1
ATOM 1989 N N . LEU A 1 252 ? 0.709 -10.148 -41.190 1.00 93.81 252 LEU A N 1
ATOM 1990 C CA . LEU A 1 252 ? 1.548 -11.350 -41.188 1.00 93.81 252 LEU A CA 1
ATOM 1991 C C . LEU A 1 252 ? 2.627 -11.306 -42.273 1.00 93.81 252 LEU A C 1
ATOM 1993 O O . LEU A 1 252 ? 3.759 -11.732 -42.033 1.00 93.81 252 LEU A O 1
ATOM 1997 N N . LYS A 1 253 ? 2.316 -10.752 -43.449 1.00 94.38 253 LYS A N 1
ATOM 1998 C CA . LYS A 1 253 ? 3.288 -10.557 -44.529 1.00 94.38 253 LYS A CA 1
ATOM 1999 C C . LYS A 1 253 ? 4.406 -9.604 -44.112 1.00 94.38 253 LYS A C 1
ATOM 2001 O O . LYS A 1 253 ? 5.572 -9.900 -44.370 1.00 94.38 253 LYS A O 1
ATOM 2006 N N . GLU A 1 254 ? 4.070 -8.512 -43.434 1.00 95.50 254 GLU A N 1
ATOM 2007 C CA . GLU A 1 254 ? 5.046 -7.572 -42.879 1.00 95.50 254 GLU A CA 1
ATOM 2008 C C . GLU A 1 254 ? 5.875 -8.199 -41.750 1.00 95.50 254 GLU A C 1
ATOM 2010 O O . GLU A 1 254 ? 7.102 -8.101 -41.767 1.00 95.50 254 GLU A O 1
ATOM 2015 N N . LEU A 1 255 ? 5.251 -8.910 -40.803 1.00 93.75 255 LEU A N 1
ATOM 2016 C CA . LEU A 1 255 ? 5.970 -9.629 -39.740 1.00 93.75 255 LEU A CA 1
ATOM 2017 C C . LEU A 1 255 ? 6.977 -10.630 -40.327 1.00 93.75 255 LEU A C 1
ATOM 2019 O O . LEU A 1 255 ? 8.128 -10.692 -39.889 1.00 93.75 255 LEU A O 1
ATOM 2023 N N . LYS A 1 256 ? 6.571 -11.366 -41.368 1.00 93.31 256 LYS A N 1
ATOM 2024 C CA . LYS A 1 256 ? 7.440 -12.296 -42.095 1.00 93.31 256 LYS A CA 1
ATOM 2025 C C . LYS A 1 256 ? 8.555 -11.574 -42.853 1.00 93.31 256 LYS A C 1
ATOM 2027 O O . LYS A 1 256 ? 9.705 -11.987 -42.765 1.00 93.31 256 LYS A O 1
ATOM 2032 N N . GLY A 1 257 ? 8.235 -10.498 -43.573 1.00 90.25 257 GLY A N 1
ATOM 2033 C CA . GLY A 1 257 ? 9.200 -9.717 -44.355 1.00 90.25 257 GLY A CA 1
ATOM 2034 C C . GLY A 1 257 ? 10.288 -9.054 -43.505 1.00 90.25 257 GLY A C 1
ATOM 2035 O O . GLY A 1 257 ? 11.403 -8.863 -43.981 1.00 90.25 257 GLY A O 1
ATOM 2036 N N . ASN A 1 258 ? 9.988 -8.767 -42.236 1.00 91.25 258 ASN A N 1
ATOM 2037 C CA . ASN A 1 258 ? 10.939 -8.220 -41.266 1.00 91.25 258 ASN A CA 1
ATOM 2038 C C . ASN A 1 258 ? 11.664 -9.302 -40.435 1.00 91.25 258 ASN A C 1
ATOM 2040 O O . ASN A 1 258 ? 12.377 -8.963 -39.493 1.00 91.25 258 ASN A O 1
ATOM 2044 N N . ASN A 1 259 ? 11.511 -10.591 -40.770 1.00 91.62 259 ASN A N 1
ATOM 2045 C CA . ASN A 1 259 ? 12.076 -11.728 -40.027 1.00 91.62 259 ASN A CA 1
ATOM 2046 C C . ASN A 1 259 ? 11.691 -11.743 -38.534 1.00 91.62 259 ASN A C 1
ATOM 2048 O O . ASN A 1 259 ? 12.507 -12.084 -37.677 1.00 91.62 259 ASN A O 1
ATOM 2052 N N . TYR A 1 260 ? 10.458 -11.345 -38.205 1.00 92.06 260 TYR A N 1
ATOM 2053 C CA . TYR A 1 260 ? 9.974 -11.346 -36.822 1.00 92.06 260 TYR A CA 1
ATOM 2054 C C . TYR A 1 260 ? 9.303 -12.654 -36.405 1.00 92.06 260 TYR A C 1
ATOM 2056 O O . TYR A 1 260 ? 9.263 -12.922 -35.209 1.00 92.06 260 TYR A O 1
ATOM 2064 N N . LEU A 1 261 ? 8.807 -13.449 -37.357 1.00 90.62 261 LEU A N 1
ATOM 2065 C CA . LEU A 1 261 ? 8.158 -14.732 -37.078 1.00 90.62 261 LEU A CA 1
ATOM 2066 C C . LEU A 1 261 ? 9.192 -15.834 -36.816 1.00 90.62 261 LEU A C 1
ATOM 2068 O O . LEU A 1 261 ? 10.128 -16.011 -37.601 1.00 90.62 261 LEU A O 1
ATOM 2072 N N . ALA A 1 262 ? 8.989 -16.602 -35.750 1.00 87.31 262 ALA A N 1
ATOM 2073 C CA . ALA A 1 262 ? 9.714 -17.840 -35.498 1.00 87.31 262 ALA A CA 1
ATOM 2074 C C . ALA A 1 262 ? 9.165 -19.002 -36.349 1.00 87.31 262 ALA A C 1
ATOM 2076 O O . ALA A 1 262 ? 8.081 -18.938 -36.937 1.00 87.31 262 ALA A O 1
ATOM 2077 N N . THR A 1 263 ? 9.924 -20.099 -36.426 1.00 84.44 263 THR A N 1
ATOM 2078 C CA . THR A 1 263 ? 9.510 -21.307 -37.152 1.00 84.44 263 THR A CA 1
ATOM 2079 C C . THR A 1 263 ? 8.222 -21.875 -36.555 1.00 84.44 263 THR A C 1
ATOM 2081 O O . THR A 1 263 ? 8.221 -22.322 -35.414 1.00 84.44 263 THR A O 1
ATOM 2084 N N . GLY A 1 264 ? 7.150 -21.907 -37.351 1.00 83.81 264 GLY A N 1
ATOM 2085 C CA . GLY A 1 264 ? 5.848 -22.448 -36.947 1.00 83.81 264 GLY A CA 1
ATOM 2086 C C . GLY A 1 264 ? 4.798 -21.394 -36.595 1.00 83.81 264 GLY A C 1
ATOM 2087 O O . GLY A 1 264 ? 3.638 -21.754 -36.456 1.00 83.81 264 GLY A O 1
ATOM 2088 N N . GLU A 1 265 ? 5.164 -20.111 -36.524 1.00 91.81 265 GLU A N 1
ATOM 2089 C CA . GLU A 1 265 ? 4.210 -19.024 -36.282 1.00 91.81 265 GLU A CA 1
ATOM 2090 C C . GLU A 1 265 ? 3.527 -18.603 -37.590 1.00 91.81 265 GLU A C 1
ATOM 2092 O O . GLU A 1 265 ? 4.159 -18.090 -38.518 1.00 91.81 265 GLU A O 1
ATOM 2097 N N . THR A 1 266 ? 2.219 -18.833 -37.673 1.00 91.31 266 THR A N 1
ATOM 2098 C CA . THR A 1 266 ? 1.403 -18.613 -38.876 1.00 91.31 266 THR A CA 1
ATOM 2099 C C . THR A 1 266 ? 0.298 -17.583 -38.685 1.00 91.31 266 THR A C 1
ATOM 2101 O O . THR A 1 266 ? -0.270 -17.112 -39.670 1.00 91.31 266 THR A O 1
ATOM 2104 N N . ASN A 1 267 ? -0.003 -17.200 -37.444 1.00 92.06 267 ASN A N 1
ATOM 2105 C CA . ASN A 1 267 ? -1.032 -16.217 -37.123 1.00 92.06 267 ASN A CA 1
ATOM 2106 C C . ASN A 1 267 ? -0.638 -15.319 -35.936 1.00 92.06 267 ASN A C 1
ATOM 2108 O O . ASN A 1 267 ? 0.354 -15.560 -35.250 1.00 92.06 267 ASN A O 1
ATOM 2112 N N . LEU A 1 268 ? -1.410 -14.247 -35.713 1.00 89.94 268 LEU A N 1
ATOM 2113 C CA . LEU A 1 268 ? -1.142 -13.261 -34.656 1.00 89.94 268 LEU A CA 1
ATOM 2114 C C . LEU A 1 268 ? -1.160 -13.888 -33.257 1.00 89.94 268 LEU A C 1
ATOM 2116 O O . LEU A 1 268 ? -0.371 -13.485 -32.408 1.00 89.94 268 LEU A O 1
ATOM 2120 N N . LYS A 1 269 ? -2.043 -14.864 -33.028 1.00 90.88 269 LYS A N 1
ATOM 2121 C CA . LYS A 1 269 ? -2.139 -15.571 -31.753 1.00 90.88 269 LYS A CA 1
ATOM 2122 C C . LYS A 1 269 ? -0.849 -16.343 -31.476 1.00 90.88 269 LYS A C 1
ATOM 2124 O O . LYS A 1 269 ? -0.201 -16.062 -30.479 1.00 90.88 269 LYS A O 1
ATOM 2129 N N . GLU A 1 270 ? -0.417 -17.192 -32.405 1.00 90.75 270 GLU A N 1
ATOM 2130 C CA . GLU A 1 270 ? 0.847 -17.940 -32.309 1.00 90.75 270 GLU A CA 1
ATOM 2131 C C . GLU A 1 270 ? 2.060 -17.014 -32.156 1.00 90.75 270 GLU A C 1
ATOM 2133 O O . GLU A 1 270 ? 2.954 -17.286 -31.362 1.00 90.75 270 GLU A O 1
ATOM 2138 N N . TYR A 1 271 ? 2.075 -15.879 -32.859 1.00 93.12 271 TYR A N 1
ATOM 2139 C CA . TYR A 1 271 ? 3.133 -14.883 -32.711 1.00 93.12 271 TYR A CA 1
ATOM 2140 C C . TYR A 1 271 ? 3.143 -14.219 -31.324 1.00 93.12 271 TYR A C 1
ATOM 2142 O O . TYR A 1 271 ? 4.210 -13.936 -30.789 1.00 93.12 271 TYR A O 1
ATOM 2150 N N . ILE A 1 272 ? 1.990 -13.936 -30.720 1.00 89.69 272 ILE A N 1
ATOM 2151 C CA . ILE A 1 272 ? 1.921 -13.303 -29.395 1.00 89.69 272 ILE A CA 1
ATOM 2152 C C . ILE A 1 272 ? 2.189 -14.321 -28.277 1.00 89.69 272 ILE A C 1
ATOM 2154 O O . ILE A 1 272 ? 2.952 -14.020 -27.360 1.00 89.69 272 ILE A O 1
ATOM 2158 N N . GLU A 1 273 ? 1.633 -15.526 -28.384 1.00 85.25 273 GLU A N 1
ATOM 2159 C CA . GLU A 1 273 ? 1.831 -16.631 -27.433 1.00 85.25 273 GLU A CA 1
ATOM 2160 C C . GLU A 1 273 ? 3.234 -17.246 -27.517 1.00 85.25 273 GLU A C 1
ATOM 2162 O O . GLU A 1 273 ? 3.719 -17.803 -26.539 1.00 85.25 273 GLU A O 1
ATOM 2167 N N . GLY A 1 274 ? 3.933 -17.100 -28.647 1.00 81.88 274 GLY A N 1
ATOM 2168 C CA . GLY A 1 274 ? 5.320 -17.546 -28.807 1.00 81.88 274 GLY A CA 1
ATOM 2169 C C . GLY A 1 274 ? 6.351 -16.755 -27.988 1.00 81.88 274 GLY A C 1
ATOM 2170 O O . GLY A 1 274 ? 7.541 -17.065 -28.052 1.00 81.88 274 GLY A O 1
ATOM 2171 N N . ALA A 1 275 ? 5.941 -15.719 -27.246 1.00 78.94 275 ALA A N 1
ATOM 2172 C CA . ALA A 1 275 ? 6.823 -14.977 -26.353 1.00 78.94 275 ALA A CA 1
ATOM 2173 C C . ALA A 1 275 ? 7.184 -15.808 -25.112 1.00 78.94 275 ALA A C 1
ATOM 2175 O O . ALA A 1 275 ? 6.322 -16.204 -24.339 1.00 78.94 275 ALA A O 1
ATOM 2176 N N . THR A 1 276 ? 8.480 -16.008 -24.876 1.00 68.69 276 THR A N 1
ATOM 2177 C CA . THR A 1 276 ? 8.981 -16.806 -23.741 1.00 68.69 276 THR A CA 1
ATOM 2178 C C . THR A 1 276 ? 9.263 -15.971 -22.491 1.00 68.69 276 THR A C 1
ATOM 2180 O O . THR A 1 276 ? 9.550 -16.510 -21.425 1.00 68.69 276 THR A O 1
ATOM 2183 N N . THR A 1 277 ? 9.204 -14.639 -22.611 1.00 58.03 277 THR A N 1
ATOM 2184 C CA . THR A 1 277 ? 9.404 -13.695 -21.502 1.00 58.03 277 THR A CA 1
ATOM 2185 C C . THR A 1 277 ? 8.479 -12.476 -21.631 1.00 58.03 277 THR A C 1
ATOM 2187 O O . THR A 1 277 ? 8.139 -12.085 -22.753 1.00 58.03 277 THR A O 1
ATOM 2190 N N . PRO A 1 278 ? 8.147 -11.777 -20.525 1.00 55.00 278 PRO A N 1
ATOM 2191 C CA . PRO A 1 278 ? 7.357 -10.541 -20.579 1.00 55.00 278 PRO A CA 1
ATOM 2192 C C . PRO A 1 278 ? 8.000 -9.438 -21.434 1.00 55.00 278 PRO A C 1
ATOM 2194 O O . PRO A 1 278 ? 7.319 -8.695 -22.134 1.00 55.00 278 PRO A O 1
ATOM 2197 N N . THR A 1 279 ? 9.335 -9.342 -21.427 1.00 55.34 279 THR A N 1
ATOM 2198 C CA . THR A 1 279 ? 10.065 -8.386 -22.276 1.00 55.34 279 THR A CA 1
ATOM 2199 C C . THR A 1 279 ? 9.924 -8.727 -23.756 1.00 55.34 279 THR A C 1
ATOM 2201 O O . THR A 1 279 ? 9.736 -7.833 -24.580 1.00 55.34 279 THR A O 1
ATOM 2204 N N . GLU A 1 280 ? 9.998 -10.011 -24.107 1.00 70.12 280 GLU A N 1
ATOM 2205 C CA . GLU A 1 280 ? 9.792 -10.461 -25.481 1.00 70.12 280 GLU A CA 1
ATOM 2206 C C . GLU A 1 280 ? 8.360 -10.181 -25.949 1.00 70.12 280 GLU A C 1
ATOM 2208 O O . GLU A 1 280 ? 8.172 -9.679 -27.056 1.00 70.12 280 GLU A O 1
ATOM 2213 N N . LEU A 1 281 ? 7.367 -10.408 -25.089 1.00 74.88 281 LEU A N 1
ATOM 2214 C CA . LEU A 1 281 ? 5.966 -10.111 -25.374 1.00 74.88 281 LEU A CA 1
ATOM 2215 C C . LEU A 1 281 ? 5.750 -8.625 -25.701 1.00 74.88 281 LEU A C 1
ATOM 2217 O O . LEU A 1 281 ? 5.138 -8.300 -26.719 1.00 74.88 281 LEU A O 1
ATOM 2221 N N . GLU A 1 282 ? 6.316 -7.711 -24.912 1.00 69.19 282 GLU A N 1
ATOM 2222 C CA . GLU A 1 282 ? 6.241 -6.269 -25.188 1.00 69.19 282 GLU A CA 1
ATOM 2223 C C . GLU A 1 282 ? 6.948 -5.874 -26.493 1.00 69.19 282 GLU A C 1
ATOM 2225 O O . GLU A 1 282 ? 6.437 -5.059 -27.266 1.00 69.19 282 GLU A O 1
ATOM 2230 N N . ILE A 1 283 ? 8.093 -6.493 -26.801 1.00 72.38 283 ILE A N 1
ATOM 2231 C CA . ILE A 1 283 ? 8.782 -6.293 -28.085 1.00 72.38 283 ILE A CA 1
ATOM 2232 C C . ILE A 1 283 ? 7.893 -6.751 -29.247 1.00 72.38 283 ILE A C 1
ATOM 2234 O O . ILE A 1 283 ? 7.782 -6.051 -30.258 1.00 72.38 283 ILE A O 1
ATOM 2238 N N . ARG A 1 284 ? 7.237 -7.907 -29.111 1.00 86.50 284 ARG A N 1
ATOM 2239 C CA . ARG A 1 284 ? 6.351 -8.459 -30.139 1.00 86.50 284 ARG A CA 1
ATOM 2240 C C . ARG A 1 284 ? 5.110 -7.589 -30.347 1.00 86.50 284 ARG A C 1
ATOM 2242 O O . ARG A 1 284 ? 4.809 -7.268 -31.499 1.00 86.50 284 ARG A O 1
ATOM 2249 N N . LYS A 1 285 ? 4.467 -7.113 -29.271 1.00 83.75 285 LYS A N 1
ATOM 2250 C CA . LYS A 1 285 ? 3.360 -6.134 -29.324 1.00 83.75 285 LYS A CA 1
ATOM 2251 C C . LYS A 1 285 ? 3.778 -4.853 -30.041 1.00 83.75 285 LYS A C 1
ATOM 2253 O O . LYS A 1 285 ? 3.090 -4.396 -30.952 1.00 83.75 285 LYS A O 1
ATOM 2258 N N . LYS A 1 286 ? 4.936 -4.295 -29.673 1.00 80.25 286 LYS A N 1
ATOM 2259 C CA . LYS A 1 286 ? 5.466 -3.065 -30.272 1.00 80.25 286 LYS A CA 1
ATOM 2260 C C . LYS A 1 286 ? 5.674 -3.208 -31.777 1.00 80.25 286 LYS A C 1
ATOM 2262 O O . LYS A 1 286 ? 5.272 -2.323 -32.521 1.00 80.25 286 LYS A O 1
ATOM 2267 N N . ARG A 1 287 ? 6.221 -4.338 -32.235 1.00 89.88 287 ARG A N 1
ATOM 2268 C CA . ARG A 1 287 ? 6.383 -4.632 -33.670 1.00 89.88 287 ARG A CA 1
ATOM 2269 C C . ARG A 1 287 ? 5.047 -4.684 -34.406 1.00 89.88 287 ARG A C 1
ATOM 2271 O O . ARG A 1 287 ? 4.948 -4.142 -35.501 1.00 89.88 287 ARG A O 1
ATOM 2278 N N . VAL A 1 288 ? 4.021 -5.302 -33.810 1.00 90.25 288 VAL A N 1
ATOM 2279 C CA . VAL A 1 288 ? 2.667 -5.326 -34.391 1.00 90.25 288 VAL A CA 1
ATOM 2280 C C . VAL A 1 288 ? 2.125 -3.909 -34.521 1.00 90.25 288 VAL A C 1
ATOM 2282 O O . VAL A 1 288 ? 1.686 -3.538 -35.601 1.00 90.25 288 VAL A O 1
ATOM 2285 N N . LEU A 1 289 ? 2.217 -3.091 -33.470 1.00 85.69 289 LEU A N 1
ATOM 2286 C CA . LEU A 1 289 ? 1.743 -1.704 -33.499 1.00 85.69 289 LEU A CA 1
ATOM 2287 C C . LEU A 1 289 ? 2.531 -0.821 -34.483 1.00 85.69 289 LEU A C 1
ATOM 2289 O O . LEU A 1 289 ? 1.943 0.021 -35.155 1.00 85.69 289 LEU A O 1
ATOM 2293 N N . GLU A 1 290 ? 3.843 -1.031 -34.616 1.00 85.69 290 GLU A N 1
ATOM 2294 C CA . GLU A 1 290 ? 4.688 -0.345 -35.603 1.00 85.69 290 GLU A CA 1
ATOM 2295 C C . GLU A 1 290 ? 4.339 -0.740 -37.042 1.00 85.69 290 GLU A C 1
ATOM 2297 O O . GLU A 1 290 ? 4.381 0.094 -37.943 1.00 85.69 290 GLU A O 1
ATOM 2302 N N . ILE A 1 291 ? 4.003 -2.009 -37.285 1.00 90.12 291 ILE A N 1
ATOM 2303 C CA . ILE A 1 291 ? 3.523 -2.464 -38.591 1.00 90.12 291 ILE A CA 1
ATOM 2304 C C . ILE A 1 291 ? 2.134 -1.903 -38.872 1.00 90.12 291 ILE A C 1
ATOM 2306 O O . ILE A 1 291 ? 1.923 -1.358 -39.950 1.00 90.12 291 ILE A O 1
ATOM 2310 N N . VAL A 1 292 ? 1.217 -1.987 -37.906 1.00 85.38 292 VAL A N 1
ATOM 2311 C CA . VAL A 1 292 ? -0.127 -1.407 -38.004 1.00 85.38 292 VAL A CA 1
ATOM 2312 C C . VAL A 1 292 ? -0.025 0.061 -38.397 1.00 85.38 292 VAL A C 1
ATOM 2314 O O . VAL A 1 292 ? -0.573 0.438 -39.421 1.00 85.38 292 VAL A O 1
ATOM 2317 N N . GLY A 1 293 ? 0.788 0.857 -37.698 1.00 82.69 293 GLY A N 1
ATOM 2318 C CA . GLY A 1 293 ? 0.983 2.272 -38.024 1.00 82.69 293 GLY A CA 1
ATOM 2319 C C . GLY A 1 293 ? 1.604 2.559 -39.399 1.00 82.69 293 GLY A C 1
ATOM 2320 O O . GLY A 1 293 ? 1.570 3.705 -39.830 1.00 82.69 293 GLY A O 1
ATOM 2321 N N . ARG A 1 294 ? 2.179 1.560 -40.083 1.00 86.44 294 ARG A N 1
ATOM 2322 C CA . ARG A 1 294 ? 2.656 1.673 -41.474 1.00 86.44 294 ARG A CA 1
ATOM 2323 C C . ARG A 1 294 ? 1.631 1.202 -42.509 1.00 86.44 294 ARG A C 1
ATOM 2325 O O . ARG A 1 294 ? 1.788 1.533 -43.679 1.00 86.44 294 ARG A O 1
ATOM 2332 N N . LEU A 1 295 ? 0.666 0.378 -42.098 1.00 82.75 295 LEU A N 1
ATOM 2333 C CA . LEU A 1 295 ? -0.381 -0.186 -42.955 1.00 82.75 295 LEU A CA 1
ATOM 2334 C C . LEU A 1 295 ? -1.675 0.647 -42.947 1.00 82.75 295 LEU A C 1
ATOM 2336 O O . LEU A 1 295 ? -2.479 0.479 -43.863 1.00 82.75 295 LEU A O 1
ATOM 2340 N N . VAL A 1 296 ? -1.863 1.506 -41.935 1.00 74.69 296 VAL A N 1
ATOM 2341 C CA . VAL A 1 296 ? -2.857 2.601 -41.923 1.00 74.69 296 VAL A CA 1
ATOM 2342 C C . VAL A 1 296 ? -2.444 3.703 -42.888 1.00 74.69 296 VAL A C 1
ATOM 2344 O O . VAL A 1 296 ? -3.326 4.179 -43.636 1.00 74.69 296 VAL A O 1
#

Secondary structure (DSSP, 8-state):
--GGGT----HHHHHHHH-HHHHHHHHHHH--TTS-PPP-HHHHHHS---SSEEEPPHHHHHHHHTTPPPPHHHHH-SEEEEEEE----SS-TT-SS-EEEEEEE-TTS--EEEEE-TT-SPPPHHHHHHHHHHHHHTT--GGG-S-EEE--------SSSSTHHHHHHHHHHHHHHHHHHS----SS---GGGSTTT-HHHHHHHHHS----TT-SS-----TT-HHHHHHHHHHHHHHHHHTT--HHHHHHHHHHTT-PPTT--SHHHHHHT-SSHHHHHHHHHHHHHHHHHH-